Protein AF-A0AAN7Q1I7-F1 (afdb_monomer_lite)

pLDDT: mean 70.17, std 28.75, range [21.62, 98.12]

Foldseek 3Di:
DADDQFDFDDDPDADPDDDAAAADLDQDPWDKWKWKFQDDPDLPDPDTDPDIDMDIKTWDDLVLVLVLCVVVVHHSSNCPQKTWIHDLQFPDFDAPGSFLTFTWDADPVRGIYRQWGFHDKDTHRHHSITTMTGGRNVCPVVVVVVVVVVVPPPPPPPDDDDDDDDDDDDDDDDDDDDDDDDDDDDDDDDDDDDDDDDDPHHIDTGDDDDPDDDDDDDDDDDDDDD

InterPro domains:
  IPR001254 Serine proteases, trypsin domain [PF00089] (4-143)
  IPR001254 Serine proteases, trypsin domain [PS50240] (1-148)
  IPR001254 Serine proteases, trypsin domain [SM00020] (3-143)
  IPR001254 Serine proteases, trypsin domain [cd00190] (4-143)
  IPR009003 Peptidase S1, PA clan [SSF50494] (3-148)
  IPR033116 Serine proteases, trypsin family, serine active site [PS00135] (93-104)
  IPR050127 Serine Proteases (Peptidase S1 Family) [PTHR24264] (5-149)

Organism: NCBI:txid1421715

Sequence (226 aa):
MPYFDIALITLKEDAKDFMPICLPDKVIRNNEGIVQGFGKLHANNETVPCTLQEAHLLVYSESKCKNMLEYHGQNSSELQHAFCAGYLNGKVDTCMGDSGGPFVVVDKTGRYIQQGITSFGFGCAKRNALGIYTDVSHFVDWIYDKIDTEEQNIFIPSNNATLITPVNSAHQLHFESEHKISIKTNSQKFFWPFRFRRPKKKIWITFKANSESNFSKHPKTKNNIT

Secondary structure (DSSP, 8-state):
--------B--SS---S--PPBPPSS---S-EEEEEE-S-SSTT--PPPSS-EEEEEEE--HHHHHHHHHHTT--GGGGGGEEEEE-TT-S----TT-TT-EEEEE-TTS-EEEEEEEEE-SSSS-TT--EEEEEGGGTHHHHHHHHHHTTS------S-------------------------PPP---------PPPS---B----------------------

Structure (mmCIF, N/CA/C/O backbone):
data_AF-A0AAN7Q1I7-F1
#
_entry.id   AF-A0AAN7Q1I7-F1
#
loop_
_atom_site.group_PDB
_atom_site.id
_atom_site.type_symbol
_atom_site.label_atom_id
_atom_site.label_alt_id
_atom_site.label_comp_id
_atom_site.label_asym_id
_atom_site.label_entity_id
_atom_site.label_seq_id
_atom_site.pdbx_PDB_ins_code
_atom_site.Cartn_x
_atom_site.Cartn_y
_atom_site.Cartn_z
_atom_site.occupancy
_atom_site.B_iso_or_equiv
_atom_site.auth_seq_id
_atom_site.auth_comp_id
_atom_site.auth_asym_id
_atom_site.auth_atom_id
_atom_site.pdbx_PDB_model_num
ATOM 1 N N . MET A 1 1 ? 12.272 -17.283 3.374 1.00 45.91 1 MET A N 1
ATOM 2 C CA . MET A 1 1 ? 11.230 -17.190 4.420 1.00 45.91 1 MET A CA 1
ATOM 3 C C . MET A 1 1 ? 10.133 -16.291 3.876 1.00 45.91 1 MET A C 1
ATOM 5 O O . MET A 1 1 ? 10.491 -15.378 3.142 1.00 45.91 1 MET A O 1
ATOM 9 N N . PRO A 1 2 ? 8.846 -16.563 4.144 1.00 61.41 2 PRO A N 1
ATOM 10 C CA . PRO A 1 2 ? 7.766 -15.692 3.686 1.00 61.41 2 PRO A CA 1
ATOM 11 C C . PRO A 1 2 ? 7.914 -14.290 4.289 1.00 61.41 2 PRO A C 1
ATOM 13 O O . PRO A 1 2 ? 8.273 -14.145 5.457 1.00 61.41 2 PRO A O 1
ATOM 16 N N . TYR A 1 3 ? 7.679 -13.275 3.462 1.00 71.50 3 TYR A N 1
ATOM 17 C CA . TYR A 1 3 ? 7.738 -11.868 3.837 1.00 71.50 3 TYR A CA 1
ATOM 18 C C . TYR A 1 3 ? 6.405 -11.437 4.467 1.00 71.50 3 TYR A C 1
ATOM 20 O O . TYR A 1 3 ? 5.340 -11.728 3.917 1.00 71.50 3 TYR A O 1
ATOM 28 N N . PHE A 1 4 ? 6.472 -10.768 5.621 1.00 87.00 4 PHE A N 1
ATOM 29 C CA . PHE A 1 4 ? 5.314 -10.281 6.373 1.00 87.00 4 PHE A CA 1
ATOM 30 C C . PHE A 1 4 ? 5.591 -8.864 6.885 1.00 87.00 4 PHE A C 1
ATOM 32 O O . PHE A 1 4 ? 6.283 -8.696 7.889 1.00 87.00 4 PHE A O 1
ATOM 39 N N . ASP A 1 5 ? 5.053 -7.854 6.204 1.00 91.12 5 ASP A N 1
ATOM 40 C CA . ASP A 1 5 ? 5.172 -6.450 6.610 1.00 91.12 5 ASP A CA 1
ATOM 41 C C . ASP A 1 5 ? 3.805 -5.899 7.032 1.00 91.12 5 ASP A C 1
ATOM 43 O O . ASP A 1 5 ? 3.066 -5.288 6.256 1.00 91.12 5 ASP A O 1
ATOM 47 N N . ILE A 1 6 ? 3.426 -6.245 8.262 1.00 93.06 6 ILE A N 1
ATOM 48 C CA . ILE A 1 6 ? 2.172 -5.868 8.917 1.00 93.06 6 ILE A CA 1
ATOM 49 C C . ILE A 1 6 ? 2.361 -5.919 10.438 1.00 93.06 6 ILE A C 1
ATOM 51 O O . ILE A 1 6 ? 3.118 -6.740 10.955 1.00 93.06 6 ILE A O 1
ATOM 55 N N . ALA A 1 7 ? 1.653 -5.065 11.174 1.00 91.19 7 ALA A N 1
ATOM 56 C CA . ALA A 1 7 ? 1.514 -5.185 12.625 1.00 91.19 7 ALA A CA 1
ATOM 57 C C . ALA A 1 7 ? 0.133 -4.669 13.085 1.00 91.19 7 ALA A C 1
ATOM 59 O O . ALA A 1 7 ? -0.743 -4.447 12.250 1.00 91.19 7 ALA A O 1
ATOM 60 N N . LEU A 1 8 ? -0.088 -4.568 14.402 1.00 89.56 8 LEU A N 1
ATOM 61 C CA . LEU A 1 8 ? -1.259 -3.961 15.054 1.00 89.56 8 LEU A CA 1
ATOM 62 C C . LEU A 1 8 ? -0.794 -3.078 16.233 1.00 89.56 8 LEU A C 1
ATOM 64 O O . LEU A 1 8 ? 0.200 -3.388 16.886 1.00 89.56 8 LEU A O 1
ATOM 68 N N . ILE A 1 9 ? -1.454 -1.934 16.452 1.00 87.56 9 ILE A N 1
ATOM 69 C CA . ILE A 1 9 ? -1.132 -0.902 17.450 1.00 87.56 9 ILE A CA 1
ATOM 70 C C . ILE A 1 9 ? -2.435 -0.733 18.207 1.00 87.56 9 ILE A C 1
ATOM 72 O O . ILE A 1 9 ? -3.459 -0.324 17.649 1.00 87.56 9 ILE A O 1
ATOM 76 N N . THR A 1 10 ? -2.371 -1.033 19.494 1.00 85.44 10 THR A N 1
ATOM 77 C CA . THR A 1 10 ? -3.446 -0.734 20.425 1.00 85.44 10 THR A CA 1
ATOM 78 C C . THR A 1 10 ? -3.202 0.656 20.992 1.00 85.44 10 THR A C 1
ATOM 80 O O . THR A 1 10 ? -2.143 0.946 21.554 1.00 85.44 10 THR A O 1
ATOM 83 N N . LEU A 1 11 ? -4.176 1.547 20.823 1.00 84.38 11 LEU A N 1
ATOM 84 C CA . LEU A 1 11 ? -4.121 2.864 21.445 1.00 84.38 11 LEU A CA 1
ATOM 85 C C . LEU A 1 11 ? -4.374 2.736 22.948 1.00 84.38 11 LEU A C 1
ATOM 87 O O . LEU A 1 11 ? -5.227 1.966 23.381 1.00 84.38 11 LEU A O 1
ATOM 91 N N . LYS A 1 12 ? -3.672 3.548 23.743 1.00 87.31 12 LYS A N 1
ATOM 92 C CA . LYS A 1 12 ? -3.888 3.618 25.197 1.00 87.31 12 LYS A CA 1
ATOM 93 C C . LYS A 1 12 ? -5.317 4.045 25.553 1.00 87.31 12 LYS A C 1
ATOM 95 O O . LYS A 1 12 ? -5.851 3.626 26.574 1.00 87.31 12 LYS A O 1
ATOM 100 N N . GLU A 1 13 ? -5.908 4.897 24.722 1.00 87.50 13 GLU A N 1
ATOM 101 C CA . GLU A 1 13 ? -7.264 5.412 24.877 1.00 87.50 13 GLU A CA 1
ATOM 102 C C . GLU A 1 13 ? -8.000 5.343 23.540 1.00 87.50 13 GLU A C 1
ATOM 104 O O . GLU A 1 13 ? -7.385 5.414 22.473 1.00 87.50 13 GLU A O 1
ATOM 109 N N . ASP A 1 14 ? -9.327 5.246 23.601 1.00 84.62 14 ASP A N 1
ATOM 110 C CA . ASP A 1 14 ? -10.161 5.273 22.407 1.00 84.62 14 ASP A CA 1
ATOM 111 C C . ASP A 1 14 ? -9.974 6.594 21.653 1.00 84.62 14 ASP A C 1
ATOM 113 O O . ASP A 1 14 ? -10.154 7.688 22.201 1.00 84.62 14 ASP A O 1
ATOM 117 N N . ALA A 1 15 ? -9.681 6.492 20.356 1.00 84.12 15 ALA A N 1
ATOM 118 C CA . ALA A 1 15 ? -9.698 7.654 19.484 1.00 84.12 15 ALA A CA 1
ATOM 119 C C . ALA A 1 15 ? -11.110 8.276 19.441 1.00 84.12 15 ALA A C 1
ATOM 121 O O . ALA A 1 15 ? -12.134 7.607 19.613 1.00 84.12 15 ALA A O 1
ATOM 122 N N . LYS A 1 16 ? -11.179 9.584 19.202 1.00 89.62 16 LYS A N 1
ATOM 123 C CA . LYS A 1 16 ? -12.433 10.325 19.008 1.00 89.62 16 LYS A CA 1
ATOM 124 C C . LYS A 1 16 ? -12.448 10.916 17.604 1.00 89.62 16 LYS A C 1
ATOM 126 O O . LYS A 1 16 ? -11.399 11.057 16.988 1.00 89.62 16 LYS A O 1
ATOM 131 N N . ASP A 1 17 ? -13.644 11.202 17.096 1.00 89.56 17 ASP A N 1
ATOM 132 C CA . ASP A 1 17 ? -13.844 11.911 15.825 1.00 89.56 17 ASP A CA 1
ATOM 133 C C . ASP A 1 17 ? -13.163 11.264 14.602 1.00 89.56 17 ASP A C 1
ATOM 135 O O . ASP A 1 17 ? -12.559 11.935 13.772 1.00 89.56 17 ASP A O 1
ATOM 139 N N . PHE A 1 18 ? -13.299 9.942 14.467 1.00 85.44 18 PHE A N 1
ATOM 140 C CA . PHE A 1 18 ? -12.755 9.184 13.340 1.00 85.44 18 PHE A CA 1
ATOM 141 C C . PHE A 1 18 ? -13.733 8.138 12.796 1.00 85.44 18 PHE A C 1
ATOM 143 O O . PHE A 1 18 ? -14.628 7.636 13.497 1.00 85.44 18 PHE A O 1
ATOM 150 N N . MET A 1 19 ? -13.507 7.757 11.541 1.00 84.88 19 MET A N 1
ATOM 151 C CA . MET A 1 19 ? -14.213 6.674 10.870 1.00 84.88 19 MET A CA 1
ATOM 152 C C . MET A 1 19 ? -13.228 5.538 10.570 1.00 84.88 19 MET A C 1
ATOM 154 O O . MET A 1 19 ? -12.219 5.792 9.920 1.00 84.88 19 MET A O 1
ATOM 158 N N . PRO A 1 20 ? -13.477 4.310 11.061 1.00 88.38 20 PRO A N 1
ATOM 159 C CA . PRO A 1 20 ? -12.641 3.172 10.709 1.00 88.38 20 PRO A CA 1
ATOM 160 C C . PRO A 1 20 ? -12.818 2.837 9.225 1.00 88.38 20 PRO A C 1
ATOM 162 O O . PRO A 1 20 ? -13.908 3.000 8.672 1.00 88.38 20 PRO A O 1
ATOM 165 N N . ILE A 1 21 ? -11.748 2.344 8.614 1.00 91.81 21 ILE A N 1
ATOM 166 C CA . ILE A 1 21 ? -11.750 1.819 7.251 1.00 91.81 21 ILE A CA 1
ATOM 167 C C . ILE A 1 21 ? -12.303 0.386 7.233 1.00 91.81 21 ILE A C 1
ATOM 169 O O . ILE A 1 21 ? -12.228 -0.323 8.240 1.00 91.81 21 ILE A O 1
ATOM 173 N N . CYS A 1 22 ? -12.882 -0.052 6.113 1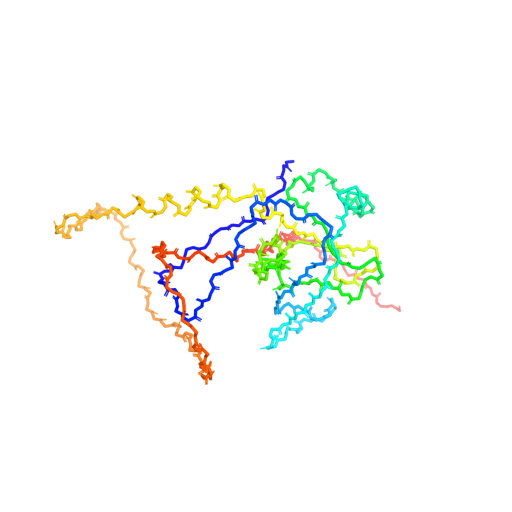.00 91.88 22 CYS A N 1
ATOM 174 C CA . CYS A 1 22 ? -13.313 -1.442 5.973 1.00 91.88 22 CYS A CA 1
ATOM 175 C C . CYS A 1 22 ? -12.118 -2.360 5.677 1.00 91.88 22 CYS A C 1
ATOM 177 O O . CYS A 1 22 ? -11.220 -1.995 4.915 1.00 91.88 22 CYS A O 1
ATOM 179 N N . LEU A 1 23 ? -12.143 -3.567 6.245 1.00 92.44 23 LEU A N 1
ATOM 180 C CA . LEU A 1 23 ? -11.243 -4.648 5.849 1.00 92.44 23 LEU A CA 1
ATOM 181 C C . LEU A 1 23 ? -11.774 -5.347 4.586 1.00 92.44 23 LEU A C 1
ATOM 183 O O . LEU A 1 23 ? -12.988 -5.347 4.357 1.00 92.44 23 LEU A O 1
ATOM 187 N N . PRO A 1 24 ? -10.889 -5.905 3.747 1.00 90.50 24 PRO A N 1
ATOM 188 C CA . PRO A 1 24 ? -11.286 -6.585 2.522 1.00 90.50 24 PRO A CA 1
ATOM 189 C C . PRO A 1 24 ? -11.852 -7.977 2.818 1.00 90.50 24 PRO A C 1
ATOM 191 O O . PRO A 1 24 ? -11.200 -8.789 3.459 1.00 90.50 24 PRO A O 1
ATOM 194 N N . ASP A 1 25 ? -13.025 -8.301 2.269 1.00 80.19 25 ASP A N 1
ATOM 195 C CA . ASP A 1 25 ? -13.587 -9.660 2.362 1.00 80.19 25 ASP A CA 1
ATOM 196 C C . ASP A 1 25 ? -12.881 -10.654 1.415 1.00 80.19 25 ASP A C 1
ATOM 198 O O . ASP A 1 25 ? -12.963 -11.871 1.587 1.00 80.19 25 ASP A O 1
ATOM 202 N N . LYS A 1 26 ? -12.255 -10.145 0.343 1.00 75.75 26 LYS A N 1
ATOM 203 C CA . LYS A 1 26 ? -11.591 -10.916 -0.722 1.00 75.75 26 LYS A CA 1
ATOM 204 C C . LYS A 1 26 ? -10.452 -10.104 -1.329 1.00 75.75 26 LYS A C 1
ATOM 206 O O . LYS A 1 26 ? -10.480 -8.878 -1.288 1.00 75.75 26 LYS A O 1
ATOM 211 N N . VAL A 1 27 ? -9.515 -10.787 -1.987 1.00 67.50 27 VAL A N 1
ATOM 212 C CA . VAL A 1 27 ? -8.502 -10.144 -2.836 1.00 67.50 27 VAL A CA 1
ATOM 213 C C . VAL A 1 27 ? -9.202 -9.394 -3.976 1.00 67.50 27 VAL A C 1
ATOM 215 O O . VAL A 1 27 ? -9.811 -10.016 -4.854 1.00 67.50 27 VAL A O 1
ATOM 218 N N . ILE A 1 28 ? -9.108 -8.065 -4.001 1.00 65.12 28 ILE A N 1
ATOM 219 C CA . ILE A 1 28 ? -9.594 -7.265 -5.129 1.00 65.12 28 ILE A CA 1
ATOM 220 C C . ILE A 1 28 ? -8.467 -7.167 -6.164 1.00 65.12 28 ILE A C 1
ATOM 222 O O . ILE A 1 28 ? -7.515 -6.407 -6.008 1.00 65.12 28 ILE A O 1
ATOM 226 N N . ARG A 1 29 ? -8.568 -7.966 -7.234 1.00 59.88 29 ARG A N 1
ATOM 227 C CA . ARG A 1 29 ? -7.635 -7.946 -8.374 1.00 59.88 29 ARG A CA 1
ATOM 228 C C . ARG A 1 29 ? -8.227 -7.124 -9.523 1.00 59.88 29 ARG A C 1
ATOM 230 O O . ARG A 1 29 ? -9.403 -7.292 -9.834 1.00 59.88 29 ARG A O 1
ATOM 237 N N . ASN A 1 30 ? -7.384 -6.322 -10.181 1.00 59.09 30 ASN A N 1
ATOM 238 C CA . ASN A 1 30 ? -7.666 -5.511 -11.385 1.00 59.09 30 ASN A CA 1
ATOM 239 C C . ASN A 1 30 ? -8.291 -4.122 -11.167 1.00 59.09 30 ASN A C 1
ATOM 241 O O . ASN A 1 30 ? -9.045 -3.665 -12.023 1.00 59.09 30 ASN A O 1
ATOM 245 N N . ASN A 1 31 ? -7.949 -3.436 -10.074 1.00 72.00 31 ASN A N 1
ATOM 246 C CA . ASN A 1 31 ? -8.436 -2.083 -9.812 1.00 72.00 31 ASN A CA 1
ATOM 247 C C . ASN A 1 31 ? -7.305 -1.055 -9.690 1.00 72.00 31 ASN A C 1
ATOM 249 O O . ASN A 1 31 ? -6.163 -1.369 -9.358 1.00 72.00 31 ASN A O 1
ATOM 253 N N . GLU A 1 32 ? -7.671 0.189 -9.963 1.00 91.31 32 GLU A N 1
ATOM 254 C CA . GLU A 1 32 ? -6.986 1.376 -9.473 1.00 91.31 32 GLU A CA 1
ATOM 255 C C . GLU A 1 32 ? -7.236 1.511 -7.964 1.00 91.31 32 GLU A C 1
ATOM 257 O O . GLU A 1 32 ? -8.305 1.142 -7.465 1.00 91.31 32 GLU A O 1
ATOM 262 N N . GLY A 1 33 ? -6.252 2.019 -7.233 1.00 94.00 33 GLY A N 1
ATOM 263 C CA . GLY A 1 33 ? -6.397 2.327 -5.818 1.00 94.00 33 GLY A CA 1
ATOM 264 C C . GLY A 1 33 ? -5.756 3.651 -5.453 1.00 94.00 33 GLY A C 1
ATOM 265 O O . GLY A 1 33 ? -4.985 4.229 -6.217 1.00 94.00 33 GLY A O 1
ATOM 266 N N . ILE A 1 34 ? -6.117 4.120 -4.271 1.00 96.38 34 ILE A N 1
ATOM 267 C CA . ILE A 1 34 ? -5.750 5.414 -3.722 1.00 96.38 34 ILE A CA 1
ATOM 268 C C . ILE A 1 34 ? -4.746 5.172 -2.600 1.00 96.38 34 ILE A C 1
ATOM 270 O O . ILE A 1 34 ? -5.020 4.414 -1.671 1.00 96.38 34 ILE A O 1
ATOM 274 N N . VAL A 1 35 ? -3.594 5.825 -2.674 1.00 97.69 35 VAL A N 1
ATOM 275 C CA . VAL A 1 35 ? -2.619 5.884 -1.581 1.00 97.69 35 VAL A CA 1
ATOM 276 C C . VAL A 1 35 ? -2.620 7.278 -0.983 1.00 97.69 35 VAL A C 1
ATOM 278 O O . VAL A 1 35 ? -2.785 8.266 -1.700 1.00 97.69 35 VAL A O 1
ATOM 281 N N . GLN A 1 36 ? -2.438 7.356 0.331 1.00 96.81 36 GLN A N 1
ATOM 282 C CA . GLN A 1 36 ? -2.405 8.616 1.064 1.00 96.81 36 GLN A CA 1
ATOM 283 C C . GLN A 1 36 ? -1.241 8.620 2.051 1.00 96.81 36 GLN A C 1
ATOM 285 O O . GLN A 1 36 ? -0.976 7.604 2.697 1.00 96.81 36 GLN A O 1
ATOM 290 N N . GLY A 1 37 ? -0.571 9.762 2.202 1.00 96.12 37 GLY A N 1
ATOM 291 C CA . GLY A 1 37 ? 0.561 9.852 3.118 1.00 96.12 37 GLY A CA 1
ATOM 292 C C . GLY A 1 37 ? 1.227 11.221 3.214 1.00 96.12 37 GLY A C 1
ATOM 293 O O . GLY A 1 37 ? 0.864 12.180 2.528 1.00 96.12 37 GLY A O 1
ATOM 294 N N . PHE A 1 38 ? 2.182 11.303 4.139 1.00 96.81 38 PHE A N 1
ATOM 295 C CA . PHE A 1 38 ? 3.018 12.478 4.410 1.00 96.81 38 PHE A CA 1
ATOM 296 C C . PHE A 1 38 ? 4.491 12.203 4.066 1.00 96.81 38 PHE A C 1
ATOM 298 O O . PHE A 1 38 ? 5.389 12.860 4.589 1.00 96.81 38 PHE A O 1
ATOM 305 N N . GLY A 1 39 ? 4.764 11.198 3.238 1.00 95.56 39 GLY A N 1
ATOM 306 C CA . GLY A 1 39 ? 6.102 10.857 2.794 1.00 95.56 39 GLY A CA 1
ATOM 307 C C . GLY A 1 39 ? 6.705 11.889 1.846 1.00 95.56 39 GLY A C 1
ATOM 308 O O . GLY A 1 39 ? 6.123 12.922 1.503 1.00 95.56 39 GLY A O 1
ATOM 309 N N . LYS A 1 40 ? 7.939 11.614 1.431 1.00 95.94 40 LYS A N 1
ATOM 310 C CA . LYS A 1 40 ? 8.704 12.491 0.540 1.00 95.94 40 LYS A CA 1
ATOM 311 C C . LYS A 1 40 ? 7.998 12.676 -0.807 1.00 95.94 40 LYS A C 1
ATOM 313 O O . LYS A 1 40 ? 7.725 11.705 -1.503 1.00 95.94 40 LYS A O 1
ATOM 318 N N . LEU A 1 41 ? 7.853 13.930 -1.243 1.00 94.19 41 LEU A N 1
ATOM 319 C CA . LEU A 1 41 ? 7.325 14.264 -2.579 1.00 94.19 41 LEU A CA 1
ATOM 320 C C . LEU A 1 41 ? 8.308 13.938 -3.717 1.00 94.19 41 LEU A C 1
ATOM 322 O O . LEU A 1 41 ? 7.914 13.755 -4.867 1.00 94.19 41 LEU A O 1
ATOM 326 N N . HIS A 1 42 ? 9.605 13.896 -3.406 1.00 92.38 42 HIS A N 1
ATOM 327 C CA . HIS A 1 42 ? 10.670 13.625 -4.367 1.00 92.38 42 HIS A CA 1
ATOM 328 C C . HIS A 1 42 ? 11.730 12.724 -3.737 1.00 92.38 42 HIS A C 1
ATOM 330 O O . HIS A 1 42 ? 12.190 12.993 -2.630 1.00 92.38 42 HIS A O 1
ATOM 336 N N . ALA A 1 43 ? 12.183 11.702 -4.471 1.00 88.88 43 ALA A N 1
ATOM 337 C CA . ALA A 1 43 ? 13.118 10.693 -3.959 1.00 88.88 43 ALA A CA 1
ATOM 338 C C . ALA A 1 43 ? 14.429 11.278 -3.392 1.00 88.88 43 ALA A C 1
ATOM 340 O O . ALA A 1 43 ? 14.964 10.760 -2.415 1.00 88.88 43 ALA A O 1
ATOM 341 N N . ASN A 1 44 ? 14.927 12.365 -3.989 1.00 89.25 44 ASN A N 1
ATOM 342 C CA . ASN A 1 44 ? 16.206 12.986 -3.627 1.00 89.25 44 ASN A CA 1
ATOM 343 C C . ASN A 1 44 ? 16.064 14.141 -2.623 1.00 89.25 44 ASN A C 1
ATOM 345 O O . ASN A 1 44 ? 17.060 14.777 -2.293 1.00 89.25 44 ASN A O 1
ATOM 349 N N . ASN A 1 45 ? 14.845 14.455 -2.184 1.00 88.31 45 ASN A N 1
ATOM 350 C CA . ASN A 1 45 ? 14.596 15.531 -1.235 1.00 88.31 45 ASN A CA 1
ATOM 351 C C . ASN A 1 45 ? 14.333 14.943 0.158 1.00 88.31 45 ASN A C 1
ATOM 353 O O . ASN A 1 45 ? 13.739 13.877 0.292 1.00 88.31 45 ASN A O 1
ATOM 357 N N . GLU A 1 46 ? 14.785 15.618 1.207 1.00 86.31 46 GLU A N 1
ATOM 358 C CA . GLU A 1 46 ? 14.527 15.213 2.591 1.00 86.31 46 GLU A CA 1
ATOM 359 C C . GLU A 1 46 ? 13.248 15.832 3.159 1.00 86.31 46 GLU A C 1
ATOM 361 O O . GLU A 1 46 ? 12.714 15.326 4.143 1.00 86.31 46 GLU A O 1
ATOM 366 N N . THR A 1 47 ? 12.719 16.887 2.534 1.00 89.69 47 THR A N 1
ATOM 367 C CA . THR A 1 47 ? 11.519 17.565 3.030 1.00 89.69 47 THR A CA 1
ATOM 368 C C . THR A 1 47 ? 10.260 16.729 2.813 1.00 89.69 47 THR A C 1
ATOM 370 O O . THR A 1 47 ? 9.989 16.273 1.697 1.00 89.69 47 THR A O 1
ATOM 373 N N . VAL A 1 48 ? 9.454 16.622 3.865 1.00 93.94 48 VAL A N 1
ATOM 374 C CA . VAL A 1 48 ? 8.112 16.032 3.850 1.00 93.94 48 VAL A CA 1
ATOM 375 C C . VAL A 1 48 ? 7.040 17.132 3.865 1.00 93.94 48 VAL A C 1
ATOM 377 O O . VAL A 1 48 ? 7.290 18.215 4.403 1.00 93.94 48 VAL A O 1
ATOM 380 N N . PRO A 1 49 ? 5.866 16.911 3.253 1.00 94.12 49 PRO A N 1
ATOM 381 C CA . PRO A 1 49 ? 4.793 17.895 3.220 1.00 94.12 49 PRO A CA 1
ATOM 382 C C . PRO A 1 49 ? 4.106 18.040 4.586 1.00 94.12 49 PRO A C 1
ATOM 384 O O . PRO A 1 49 ? 3.950 17.079 5.333 1.00 94.12 49 PRO A O 1
ATOM 387 N N . CYS A 1 50 ? 3.613 19.244 4.884 1.00 94.06 50 CYS A N 1
ATOM 388 C CA . CYS A 1 50 ? 2.762 19.493 6.058 1.00 94.06 50 CYS A CA 1
ATOM 389 C C . CYS A 1 50 ? 1.281 19.148 5.813 1.00 94.06 50 CYS A C 1
ATOM 391 O O . CYS A 1 50 ? 0.468 19.218 6.733 1.00 94.06 50 CYS A O 1
ATOM 393 N N . THR A 1 51 ? 0.911 18.832 4.571 1.00 95.50 51 THR A N 1
ATOM 394 C CA . THR A 1 51 ? -0.446 18.467 4.155 1.00 95.50 51 THR A CA 1
ATOM 395 C C . THR A 1 51 ? -0.469 17.034 3.645 1.00 95.50 51 THR A C 1
ATOM 397 O O . THR A 1 51 ? 0.494 16.579 3.026 1.00 95.50 51 THR A O 1
ATOM 400 N N . LEU A 1 52 ? -1.571 16.326 3.906 1.00 96.75 52 LEU A N 1
ATOM 401 C CA . LEU A 1 52 ? -1.751 14.955 3.438 1.00 96.75 52 LEU A CA 1
ATOM 402 C C . LEU A 1 52 ? -1.779 14.952 1.910 1.00 96.75 52 LEU A C 1
ATOM 404 O O . LEU A 1 52 ? -2.483 15.762 1.304 1.00 96.75 52 LEU A O 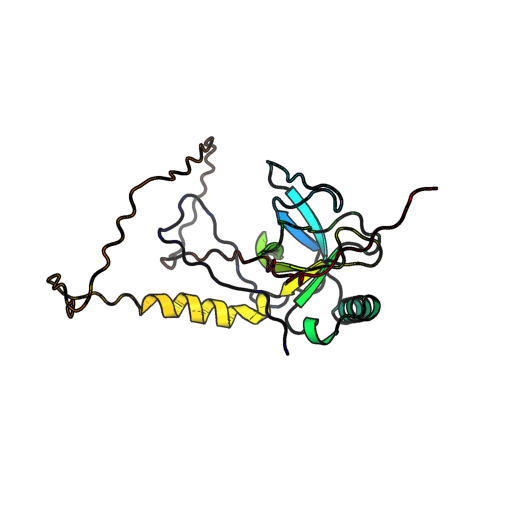1
ATOM 408 N N . GLN A 1 53 ? -1.010 14.052 1.311 1.00 98.12 53 GLN A N 1
ATOM 409 C CA . GLN A 1 53 ? -1.004 13.832 -0.128 1.00 98.12 53 GLN A CA 1
ATOM 410 C C . GLN A 1 53 ? -1.868 12.631 -0.479 1.00 98.12 53 GLN A C 1
ATOM 412 O O . GLN A 1 53 ? -2.054 11.730 0.338 1.00 98.12 53 GLN A O 1
ATOM 417 N N . GLU A 1 54 ? -2.354 12.620 -1.713 1.00 97.81 54 GLU A N 1
ATOM 418 C CA . GLU A 1 54 ? -3.127 11.529 -2.287 1.00 97.81 54 GLU A CA 1
ATOM 419 C C . GLU A 1 54 ? -2.640 11.254 -3.710 1.00 97.81 54 GLU A C 1
ATOM 421 O O . GLU A 1 54 ? -2.343 12.184 -4.465 1.00 97.81 54 GLU A O 1
ATOM 426 N N . ALA A 1 55 ? -2.559 9.978 -4.081 1.00 97.69 55 ALA A N 1
ATOM 427 C CA . ALA A 1 55 ? -2.240 9.563 -5.436 1.00 97.69 55 ALA A CA 1
ATOM 428 C C . ALA A 1 55 ? -3.016 8.308 -5.837 1.00 97.69 55 ALA A C 1
ATOM 430 O O . ALA A 1 55 ? -3.345 7.460 -5.011 1.00 97.69 55 ALA A O 1
ATOM 431 N N . HIS A 1 56 ? -3.265 8.185 -7.136 1.00 97.12 56 HIS A N 1
ATOM 432 C CA . HIS A 1 56 ? -3.972 7.064 -7.738 1.00 97.12 56 HIS A CA 1
ATOM 433 C C . HIS A 1 56 ? -2.995 6.147 -8.469 1.00 97.12 56 HIS A C 1
ATOM 435 O O . HIS A 1 56 ? -2.250 6.611 -9.338 1.00 97.12 56 HIS A O 1
ATOM 441 N N . LEU A 1 57 ? -3.007 4.853 -8.150 1.00 96.94 57 LEU A N 1
ATOM 442 C CA . LEU A 1 57 ? -2.066 3.861 -8.669 1.00 96.94 57 LEU A CA 1
ATOM 443 C C . LEU A 1 57 ? -2.791 2.665 -9.290 1.00 96.94 57 LEU A C 1
ATOM 445 O O . LEU A 1 57 ? -3.845 2.240 -8.820 1.00 96.94 57 LEU A O 1
ATOM 449 N N . LEU A 1 58 ? -2.179 2.072 -10.316 1.00 95.69 58 LEU A N 1
ATOM 450 C CA . LEU A 1 58 ? -2.695 0.876 -10.980 1.00 95.69 58 LEU A CA 1
ATOM 451 C C . LEU A 1 58 ? -2.100 -0.384 -10.354 1.00 95.69 58 LEU A C 1
ATOM 453 O O . LEU A 1 58 ? -0.877 -0.498 -10.270 1.00 95.69 58 LEU A O 1
ATOM 457 N N . VAL A 1 59 ? -2.945 -1.341 -9.967 1.00 94.81 59 VAL A N 1
ATOM 458 C CA . VAL A 1 59 ? -2.507 -2.659 -9.483 1.00 94.81 59 VAL A CA 1
ATOM 459 C C . VAL A 1 59 ? -2.130 -3.559 -10.661 1.00 94.81 59 VAL A C 1
ATOM 461 O O . VAL A 1 59 ? -2.853 -3.633 -11.657 1.00 94.81 59 VAL A O 1
ATOM 464 N N . TYR A 1 60 ? -1.017 -4.285 -10.539 1.00 93.44 60 TYR A N 1
ATOM 465 C CA . TYR A 1 60 ? -0.552 -5.226 -11.561 1.00 93.44 60 TYR A CA 1
ATOM 466 C C . TYR A 1 60 ? -0.746 -6.688 -11.151 1.00 93.44 60 TYR A C 1
ATOM 468 O O . TYR A 1 60 ? -0.811 -7.040 -9.976 1.00 93.44 60 TYR A O 1
ATOM 476 N N . SER A 1 61 ? -0.809 -7.565 -12.157 1.00 92.00 61 SER A N 1
ATOM 477 C CA . SER A 1 61 ? -0.860 -9.016 -11.963 1.00 92.00 61 SER A CA 1
ATOM 478 C C . SER A 1 61 ? 0.386 -9.536 -11.244 1.00 92.00 61 SER A C 1
ATOM 480 O O . SER A 1 61 ? 1.493 -9.076 -11.530 1.00 92.00 61 SER A O 1
ATOM 482 N N . GLU A 1 62 ? 0.223 -10.589 -10.445 1.00 90.12 62 GLU A N 1
ATOM 483 C CA . GLU A 1 62 ? 1.311 -11.254 -9.717 1.00 90.12 62 GLU A CA 1
ATOM 484 C C . GLU A 1 62 ? 2.508 -11.605 -10.616 1.00 90.12 62 GLU A C 1
ATOM 486 O O . GLU A 1 62 ? 3.643 -11.313 -10.259 1.00 90.12 62 GLU A O 1
ATOM 491 N N . SER A 1 63 ? 2.275 -12.141 -11.820 1.00 92.06 63 SER A N 1
ATOM 492 C CA . SER A 1 63 ? 3.349 -12.464 -12.775 1.00 92.06 63 SER A CA 1
ATOM 493 C C . SER A 1 63 ? 4.184 -11.240 -13.162 1.00 92.06 63 SER A C 1
ATOM 495 O O . SER A 1 63 ? 5.410 -11.297 -13.193 1.00 92.06 63 SER A O 1
ATOM 497 N N . LYS A 1 64 ? 3.533 -10.098 -13.406 1.00 92.88 64 LYS A N 1
ATOM 498 C CA . LYS A 1 64 ? 4.206 -8.831 -13.711 1.00 92.88 64 LYS A CA 1
ATOM 499 C C . LYS A 1 64 ? 5.016 -8.326 -12.518 1.00 92.88 64 LYS A C 1
ATOM 501 O O . LYS A 1 64 ? 6.138 -7.867 -12.720 1.00 92.88 64 LYS A O 1
ATOM 506 N N . CYS A 1 65 ? 4.470 -8.433 -11.307 1.00 92.44 65 CYS A N 1
ATOM 507 C CA . CYS A 1 65 ? 5.170 -8.057 -10.082 1.00 92.44 65 CYS A CA 1
ATOM 508 C C . CYS A 1 65 ? 6.398 -8.947 -9.839 1.00 92.44 65 CYS A C 1
ATOM 510 O O . CYS A 1 65 ? 7.475 -8.421 -9.573 1.00 92.44 65 CYS A O 1
ATOM 512 N N . LYS A 1 66 ? 6.271 -10.271 -10.011 1.00 92.88 66 LYS A N 1
ATOM 513 C CA . LYS A 1 66 ? 7.380 -11.231 -9.868 1.00 92.88 66 LYS A CA 1
ATOM 514 C C . LYS A 1 66 ? 8.508 -10.943 -10.850 1.00 92.88 66 LYS A C 1
ATOM 516 O O . LYS A 1 66 ? 9.647 -10.793 -10.426 1.00 92.88 66 LYS A O 1
ATOM 521 N N . ASN A 1 67 ? 8.173 -10.743 -12.125 1.00 93.44 67 ASN A N 1
ATOM 522 C CA . ASN A 1 67 ? 9.157 -10.383 -13.147 1.00 93.44 67 ASN A CA 1
ATOM 523 C C . ASN A 1 67 ? 9.876 -9.062 -12.816 1.00 93.44 67 ASN A C 1
ATOM 525 O O . ASN A 1 67 ? 11.058 -8.909 -13.107 1.00 93.44 67 ASN A O 1
ATOM 529 N N . MET A 1 68 ? 9.165 -8.093 -12.226 1.00 93.25 68 MET A N 1
ATOM 530 C CA . MET A 1 68 ? 9.752 -6.820 -11.799 1.00 93.25 68 MET A CA 1
ATOM 531 C C . MET A 1 68 ? 10.705 -7.010 -10.611 1.00 93.25 68 MET A C 1
ATOM 533 O O . MET A 1 68 ? 11.815 -6.490 -10.656 1.00 93.25 68 MET A O 1
ATOM 537 N N . LEU A 1 69 ? 10.325 -7.794 -9.596 1.00 92.06 69 LEU A N 1
ATOM 538 C CA . LEU A 1 69 ? 11.211 -8.128 -8.474 1.00 92.06 69 LEU A CA 1
ATOM 539 C C . LEU A 1 69 ? 12.488 -8.832 -8.945 1.00 92.06 69 LEU A C 1
ATOM 541 O O . LEU A 1 69 ? 13.583 -8.418 -8.572 1.00 92.06 69 LEU A O 1
ATOM 545 N N . GLU A 1 70 ? 12.353 -9.837 -9.811 1.00 93.56 70 GLU A N 1
ATOM 546 C CA . GLU A 1 70 ? 13.489 -10.583 -10.364 1.00 93.56 70 GLU A CA 1
ATOM 547 C C . GLU A 1 70 ? 14.421 -9.679 -11.180 1.00 93.56 70 GLU A C 1
ATOM 549 O O . GLU A 1 70 ? 15.641 -9.772 -11.053 1.00 93.56 70 GLU A O 1
ATOM 554 N N . TYR A 1 71 ? 13.862 -8.744 -11.957 1.00 93.25 71 TYR A N 1
ATOM 555 C CA . TYR A 1 71 ? 14.639 -7.742 -12.692 1.00 93.25 71 TYR A CA 1
ATOM 556 C C . TYR A 1 71 ? 15.497 -6.856 -11.769 1.00 93.25 71 TYR A C 1
ATOM 558 O O . TYR A 1 71 ? 16.609 -6.484 -12.143 1.00 93.25 71 TYR A O 1
ATOM 566 N N . HIS A 1 72 ? 15.020 -6.546 -10.558 1.00 92.56 72 HIS A N 1
ATOM 567 C CA . HIS A 1 72 ? 15.779 -5.802 -9.539 1.00 92.56 72 HIS A CA 1
ATOM 568 C C . HIS A 1 72 ? 16.575 -6.713 -8.584 1.00 92.56 72 HIS A C 1
ATOM 570 O O . HIS A 1 72 ? 17.071 -6.251 -7.555 1.00 92.56 72 HIS A O 1
ATOM 576 N N . GLY A 1 73 ? 16.720 -8.000 -8.917 1.00 91.69 73 GLY A N 1
ATOM 577 C CA . GLY A 1 73 ? 17.512 -8.964 -8.152 1.00 91.69 73 GLY A CA 1
ATOM 578 C C . GLY A 1 73 ? 16.885 -9.405 -6.826 1.00 91.69 73 GLY A C 1
ATOM 579 O O . GLY A 1 73 ? 17.607 -9.900 -5.963 1.00 91.69 73 GLY A O 1
ATOM 580 N N . GLN A 1 74 ? 15.574 -9.220 -6.645 1.00 88.12 74 GLN A N 1
ATOM 581 C CA . GLN A 1 74 ? 14.838 -9.698 -5.472 1.00 88.12 74 GLN A CA 1
ATOM 582 C C . GLN A 1 74 ? 14.160 -11.040 -5.723 1.00 88.12 74 GLN A C 1
ATOM 584 O O . GLN A 1 74 ? 13.871 -11.430 -6.856 1.00 88.12 74 GLN A O 1
ATOM 589 N N . ASN A 1 75 ? 13.890 -11.753 -4.633 1.00 84.94 75 ASN A N 1
ATOM 590 C CA . ASN A 1 75 ? 13.265 -13.061 -4.684 1.00 84.94 75 ASN A CA 1
ATOM 591 C C . ASN A 1 75 ? 11.745 -12.929 -4.884 1.00 84.94 75 ASN A C 1
ATOM 593 O O . ASN A 1 75 ? 11.028 -12.431 -4.021 1.00 84.94 75 ASN A O 1
ATOM 597 N N . SER A 1 76 ? 11.224 -13.454 -5.994 1.00 82.12 76 SER A N 1
ATOM 598 C CA . SER A 1 76 ? 9.794 -13.409 -6.320 1.00 82.12 76 SER A CA 1
ATOM 599 C C . SER A 1 76 ? 8.888 -14.196 -5.361 1.00 82.12 76 SER A C 1
ATOM 601 O O . SER A 1 76 ? 7.668 -14.007 -5.383 1.00 82.12 76 SER A O 1
ATOM 603 N N . SER A 1 77 ? 9.453 -15.038 -4.485 1.00 76.75 77 SER A N 1
ATOM 604 C CA . SER A 1 77 ? 8.707 -15.686 -3.393 1.00 76.75 77 SER A CA 1
ATOM 605 C C . SER A 1 77 ? 8.213 -14.709 -2.317 1.00 76.75 77 SER A C 1
ATOM 607 O O . SER A 1 77 ? 7.298 -15.050 -1.569 1.00 76.75 77 SER A O 1
ATOM 609 N N . GLU A 1 78 ? 8.738 -13.481 -2.278 1.00 68.56 78 GLU A N 1
ATOM 610 C CA . GLU A 1 78 ? 8.301 -12.423 -1.355 1.00 68.56 78 GLU A CA 1
ATOM 611 C C . GLU A 1 78 ? 6.892 -11.884 -1.671 1.00 68.56 78 GLU A C 1
ATOM 613 O O . GLU A 1 78 ? 6.263 -11.273 -0.813 1.00 68.56 78 GLU A O 1
ATOM 618 N N . LEU A 1 79 ? 6.341 -12.170 -2.859 1.00 82.31 79 LEU A N 1
ATOM 619 C CA . LEU A 1 79 ? 5.000 -11.722 -3.267 1.00 82.31 79 LEU A CA 1
ATOM 620 C C . LEU A 1 79 ? 3.835 -12.573 -2.750 1.00 82.31 79 LEU A C 1
ATOM 622 O O . LEU A 1 79 ? 2.691 -12.264 -3.062 1.00 82.31 79 LEU A O 1
ATOM 626 N N . GLN A 1 80 ? 4.073 -13.635 -1.976 1.00 84.56 80 GLN A N 1
ATOM 627 C CA . GLN A 1 80 ? 2.994 -14.545 -1.559 1.00 84.56 80 GLN A CA 1
ATOM 628 C C . GLN A 1 80 ? 1.847 -13.841 -0.805 1.00 84.56 80 GLN A C 1
ATOM 630 O O . GLN A 1 80 ? 0.700 -14.269 -0.912 1.00 84.56 80 GLN A O 1
ATOM 635 N N . HIS A 1 81 ? 2.153 -12.761 -0.080 1.00 89.69 81 HIS A N 1
ATOM 636 C CA . HIS A 1 81 ? 1.190 -11.957 0.684 1.00 89.69 81 HIS A CA 1
ATOM 637 C C . HIS A 1 81 ? 1.264 -10.471 0.315 1.00 89.69 81 HIS A C 1
ATOM 639 O O . HIS A 1 81 ? 1.025 -9.601 1.152 1.00 89.69 81 HIS A O 1
ATOM 645 N N . ALA A 1 82 ? 1.666 -10.172 -0.920 1.00 91.81 82 ALA A N 1
ATOM 646 C CA . ALA A 1 82 ? 1.876 -8.812 -1.386 1.00 91.81 82 ALA A CA 1
ATOM 647 C C . ALA A 1 82 ? 1.462 -8.652 -2.852 1.00 91.81 82 ALA A C 1
ATOM 649 O O . ALA A 1 82 ? 1.390 -9.606 -3.626 1.00 91.81 82 ALA A O 1
ATOM 650 N N . PHE A 1 83 ? 1.218 -7.411 -3.247 1.00 93.56 83 PHE A N 1
ATOM 651 C CA . PHE A 1 83 ? 0.975 -7.019 -4.628 1.00 93.56 83 PHE A CA 1
ATOM 652 C C . PHE A 1 83 ? 1.820 -5.797 -4.975 1.00 93.56 83 PHE A C 1
ATOM 654 O O . PHE A 1 83 ? 2.406 -5.158 -4.103 1.00 93.56 83 PHE A O 1
ATOM 661 N N . CYS A 1 84 ? 1.898 -5.468 -6.262 1.00 94.44 84 CYS A N 1
ATOM 662 C CA . CYS A 1 84 ? 2.574 -4.262 -6.710 1.00 94.44 84 CYS A CA 1
ATOM 663 C C . CYS A 1 84 ? 1.614 -3.309 -7.419 1.00 94.44 84 CYS A C 1
ATOM 665 O O . CYS A 1 84 ? 0.703 -3.739 -8.137 1.00 94.44 84 CYS A O 1
ATOM 667 N N . ALA A 1 85 ? 1.835 -2.011 -7.225 1.00 96.44 85 ALA A N 1
ATOM 668 C CA . ALA A 1 85 ? 1.045 -0.961 -7.845 1.00 96.44 85 ALA A CA 1
ATOM 669 C C . ALA A 1 85 ? 1.908 0.242 -8.244 1.00 96.44 85 ALA A C 1
ATOM 671 O O . ALA A 1 85 ? 2.967 0.488 -7.669 1.00 96.44 85 ALA A O 1
ATOM 672 N N . GLY A 1 86 ? 1.459 0.980 -9.257 1.00 96.81 86 GLY A N 1
ATOM 673 C CA . GLY A 1 86 ? 2.123 2.196 -9.726 1.00 96.81 86 GLY A CA 1
ATOM 674 C C . GLY A 1 86 ? 1.976 2.407 -11.226 1.00 96.81 86 GLY A C 1
ATOM 675 O O . GLY A 1 86 ? 1.025 1.934 -11.848 1.00 96.81 86 GLY A O 1
ATOM 676 N N . TYR A 1 87 ? 2.946 3.090 -11.829 1.00 96.19 87 TYR A N 1
ATOM 677 C CA . TYR A 1 87 ? 3.023 3.251 -13.278 1.00 96.19 87 TYR A CA 1
ATOM 678 C C . TYR A 1 87 ? 4.390 2.817 -13.795 1.00 96.19 87 TYR A C 1
ATOM 680 O O . TYR A 1 87 ? 5.427 3.205 -13.267 1.00 96.19 87 TYR A O 1
ATOM 688 N N . LEU A 1 88 ? 4.419 2.051 -14.891 1.00 95.00 88 LEU A N 1
ATOM 689 C CA . LEU A 1 88 ? 5.680 1.571 -15.477 1.00 95.00 88 LEU A CA 1
ATOM 690 C C . LEU A 1 88 ? 6.581 2.706 -15.991 1.00 95.00 88 LEU A C 1
ATOM 692 O O . LEU A 1 88 ? 7.797 2.541 -16.082 1.00 95.00 88 LEU A O 1
ATOM 696 N N . ASN A 1 89 ? 6.009 3.866 -16.319 1.00 96.56 89 ASN A N 1
ATOM 697 C CA . ASN A 1 89 ? 6.771 5.064 -16.673 1.00 96.56 89 ASN A CA 1
ATOM 698 C C . ASN A 1 89 ? 7.291 5.839 -15.441 1.00 96.56 89 ASN A C 1
ATOM 700 O O . ASN A 1 89 ? 7.953 6.861 -15.631 1.00 96.56 89 ASN A O 1
ATOM 704 N N . GLY A 1 90 ? 7.038 5.352 -14.221 1.00 95.44 90 GLY A N 1
ATOM 705 C CA . GLY A 1 90 ? 7.381 6.002 -12.960 1.00 95.44 90 GLY A CA 1
ATOM 706 C C . GLY A 1 90 ? 6.468 7.191 -12.656 1.00 95.44 90 GLY A C 1
ATOM 707 O O . GLY A 1 90 ? 5.262 7.137 -12.879 1.00 95.44 90 GLY A O 1
ATOM 708 N N . LYS A 1 91 ? 7.063 8.296 -12.196 1.00 95.25 91 LYS A N 1
ATOM 709 C CA . LYS A 1 91 ? 6.436 9.603 -11.894 1.00 95.25 91 LYS A CA 1
ATOM 710 C C . LYS A 1 91 ? 5.513 9.653 -10.675 1.00 95.25 91 LYS A C 1
ATOM 712 O O . LYS A 1 91 ? 5.594 10.631 -9.943 1.00 95.25 91 LYS A O 1
ATOM 717 N N . VAL A 1 92 ? 4.672 8.646 -10.461 1.00 96.81 92 VAL A N 1
ATOM 718 C CA . VAL A 1 92 ? 3.717 8.601 -9.344 1.00 96.81 92 VAL A CA 1
ATOM 719 C C . VAL A 1 92 ? 3.904 7.297 -8.581 1.00 96.81 92 VAL A C 1
ATOM 721 O O . VAL A 1 92 ? 3.864 6.223 -9.182 1.00 96.81 92 VAL A O 1
ATOM 724 N N . ASP A 1 93 ? 4.155 7.411 -7.279 1.00 97.56 93 ASP A N 1
ATOM 725 C CA . ASP A 1 93 ? 4.476 6.303 -6.380 1.00 97.56 93 ASP A CA 1
ATOM 726 C C . ASP A 1 93 ? 4.381 6.769 -4.919 1.00 97.56 93 ASP A C 1
ATOM 728 O O . ASP A 1 93 ? 4.432 7.972 -4.651 1.00 97.56 93 ASP A O 1
ATOM 732 N N . THR A 1 94 ? 4.305 5.825 -3.987 1.00 97.44 94 THR A N 1
ATOM 733 C CA . THR A 1 94 ? 4.611 6.074 -2.569 1.00 97.44 94 THR A CA 1
ATOM 734 C C . THR A 1 94 ? 6.117 6.224 -2.358 1.00 97.44 94 THR A C 1
ATOM 736 O O . THR A 1 94 ? 6.916 5.746 -3.168 1.00 97.44 94 THR A O 1
ATOM 739 N N . CYS A 1 95 ? 6.533 6.861 -1.265 1.00 96.44 95 CYS A N 1
ATOM 740 C CA . CYS A 1 95 ? 7.948 7.031 -0.955 1.00 96.44 95 CYS A CA 1
ATOM 741 C C . CYS A 1 95 ? 8.260 6.874 0.540 1.00 96.44 95 CYS A C 1
ATOM 743 O O . CYS A 1 95 ? 7.430 6.461 1.350 1.00 96.44 95 CYS A O 1
ATOM 745 N N . MET A 1 96 ? 9.506 7.168 0.926 1.00 94.50 96 MET A N 1
ATOM 746 C CA . MET A 1 96 ? 9.920 7.125 2.328 1.00 94.50 96 MET A CA 1
ATOM 747 C C . MET A 1 96 ? 9.021 8.034 3.171 1.00 94.50 96 MET A C 1
ATOM 749 O O . MET A 1 96 ? 8.840 9.207 2.840 1.00 94.50 96 MET A O 1
ATOM 753 N N . GLY A 1 97 ? 8.510 7.491 4.274 1.00 94.69 97 GLY A N 1
ATOM 754 C CA . GLY A 1 97 ? 7.539 8.154 5.146 1.00 94.69 97 GLY A CA 1
ATOM 755 C C . GLY A 1 97 ? 6.082 7.771 4.871 1.00 94.69 97 GLY A C 1
ATOM 756 O O . GLY A 1 97 ? 5.246 8.020 5.732 1.00 94.69 97 GLY A O 1
ATOM 757 N N . ASP A 1 98 ? 5.785 7.111 3.745 1.00 96.81 98 ASP A N 1
ATOM 758 C CA . ASP A 1 98 ? 4.447 6.567 3.457 1.00 96.81 98 ASP A CA 1
ATOM 759 C C . ASP A 1 98 ? 4.275 5.110 3.919 1.00 96.81 98 ASP A C 1
ATOM 761 O O . ASP A 1 98 ? 3.157 4.596 3.909 1.00 96.81 98 ASP A O 1
ATOM 765 N N . SER A 1 99 ? 5.360 4.428 4.313 1.00 95.94 99 SER A N 1
ATOM 766 C CA . SER A 1 99 ? 5.323 3.044 4.809 1.00 95.94 99 SER A CA 1
ATOM 767 C C . SER A 1 99 ? 4.347 2.889 5.978 1.00 95.94 99 SER A C 1
ATOM 769 O O . SER A 1 99 ? 4.298 3.727 6.880 1.00 95.94 99 SER A O 1
ATOM 771 N N . GLY A 1 100 ? 3.557 1.816 5.951 1.00 95.06 100 GLY A N 1
ATOM 772 C CA . GLY A 1 100 ? 2.462 1.591 6.894 1.00 95.06 100 GLY A CA 1
ATOM 773 C C . GLY A 1 100 ? 1.163 2.323 6.542 1.00 95.06 100 GLY A C 1
ATOM 774 O O . GLY A 1 100 ? 0.133 2.038 7.155 1.00 95.06 100 GLY A O 1
ATOM 775 N N . GLY A 1 101 ? 1.199 3.245 5.575 1.00 95.69 101 GLY A N 1
ATOM 776 C CA . GLY A 1 101 ? 0.034 3.956 5.057 1.00 95.69 101 GLY A CA 1
ATOM 777 C C . GLY A 1 101 ? -0.898 3.056 4.234 1.00 95.69 101 GLY A C 1
ATOM 778 O O . GLY A 1 101 ? -0.500 1.971 3.794 1.00 95.69 101 GLY A O 1
ATOM 779 N N . PRO A 1 102 ? -2.158 3.475 4.033 1.00 96.62 102 PRO A N 1
ATOM 780 C CA . PRO A 1 102 ? -3.163 2.637 3.401 1.00 96.62 102 PRO A CA 1
ATOM 781 C C . PRO A 1 102 ? -3.080 2.690 1.869 1.00 96.62 102 PRO A C 1
ATOM 783 O O . PRO A 1 102 ? -2.950 3.757 1.271 1.00 96.62 102 PRO A O 1
ATOM 786 N N . PHE A 1 103 ? -3.265 1.532 1.238 1.00 96.62 103 PHE A N 1
ATOM 787 C CA . PHE A 1 103 ? -3.709 1.424 -0.149 1.00 96.62 103 PHE A CA 1
ATOM 788 C C . PHE A 1 103 ? -5.205 1.105 -0.142 1.00 96.62 103 PHE A C 1
ATOM 790 O O . PHE A 1 103 ? -5.625 0.026 0.290 1.00 96.62 103 PHE A O 1
ATOM 797 N N . VAL A 1 104 ? -6.013 2.057 -0.594 1.00 94.94 104 VAL A N 1
ATOM 798 C CA . VAL A 1 104 ? -7.470 2.034 -0.477 1.00 94.94 104 VAL A CA 1
ATOM 799 C C . VAL A 1 104 ? -8.113 1.778 -1.832 1.00 94.94 104 VAL A C 1
ATOM 801 O O . VAL A 1 104 ? -7.744 2.375 -2.838 1.00 94.94 104 VAL A O 1
ATOM 804 N N . VAL A 1 105 ? -9.121 0.918 -1.857 1.00 92.94 105 VAL A N 1
ATOM 805 C CA . VAL A 1 105 ? -9.989 0.706 -3.019 1.00 92.94 105 VAL A CA 1
ATOM 806 C C . VAL A 1 105 ? -11.427 1.036 -2.647 1.00 92.94 105 VAL A C 1
ATOM 808 O O . VAL A 1 105 ? -11.820 0.926 -1.485 1.00 92.94 105 VAL A O 1
ATOM 811 N N . VAL A 1 106 ? -12.221 1.437 -3.635 1.00 89.75 106 VAL A N 1
ATOM 812 C CA . VAL A 1 106 ? -13.648 1.712 -3.453 1.00 89.75 106 VAL A CA 1
ATOM 813 C C . VAL A 1 106 ? -14.444 0.570 -4.073 1.00 89.75 106 VAL A C 1
ATOM 815 O O . VAL A 1 106 ? -14.272 0.252 -5.251 1.00 89.75 106 VAL A O 1
ATOM 818 N N . ASP A 1 107 ? -15.290 -0.088 -3.279 1.00 86.00 107 ASP A N 1
ATOM 819 C CA . ASP A 1 107 ? -16.143 -1.162 -3.786 1.00 86.00 107 ASP A CA 1
ATOM 820 C C . ASP A 1 107 ? -17.351 -0.629 -4.576 1.00 86.00 107 ASP A C 1
ATOM 822 O O . ASP A 1 107 ? -17.643 0.566 -4.614 1.00 86.00 107 ASP A O 1
ATOM 826 N N . LYS A 1 108 ? -18.107 -1.539 -5.200 1.00 85.44 108 LYS A N 1
ATOM 827 C CA . LYS A 1 108 ? -19.300 -1.190 -5.994 1.00 85.44 108 LYS A CA 1
ATOM 828 C C . LYS A 1 108 ? -20.409 -0.511 -5.178 1.00 85.44 108 LYS A C 1
ATOM 830 O O . LYS A 1 108 ? -21.324 0.053 -5.768 1.00 85.44 108 LYS A O 1
ATOM 835 N N . THR A 1 109 ? -20.357 -0.604 -3.850 1.00 87.31 109 THR A N 1
ATOM 836 C CA . THR A 1 109 ? -21.311 0.033 -2.931 1.00 87.31 109 THR A CA 1
ATOM 837 C C . THR A 1 109 ? -20.821 1.390 -2.422 1.00 87.31 109 THR A C 1
ATOM 839 O O . THR A 1 109 ? -21.532 2.045 -1.663 1.00 87.31 109 THR A O 1
ATOM 842 N N . GLY A 1 110 ? -19.629 1.829 -2.844 1.00 87.56 110 GLY A N 1
ATOM 843 C CA . GLY A 1 110 ? -19.016 3.085 -2.420 1.00 87.56 110 GLY A CA 1
ATOM 844 C C . GLY A 1 110 ? -18.274 3.002 -1.084 1.00 87.56 110 GLY A C 1
ATOM 845 O O . GLY A 1 110 ? -17.939 4.040 -0.515 1.00 87.56 110 GLY A O 1
ATOM 846 N N . ARG A 1 111 ? -18.021 1.799 -0.547 1.00 88.31 111 ARG A N 1
ATOM 847 C CA . ARG A 1 111 ? -17.245 1.636 0.692 1.00 88.31 111 ARG A CA 1
ATOM 848 C C . ARG A 1 111 ? -15.755 1.695 0.389 1.00 88.31 111 ARG A C 1
ATOM 850 O O . ARG A 1 111 ? -15.283 1.059 -0.551 1.00 88.31 111 ARG A O 1
ATOM 857 N N . TYR A 1 112 ? -15.028 2.413 1.236 1.00 90.50 112 TYR A N 1
ATOM 858 C CA . TYR A 1 112 ? -13.574 2.473 1.210 1.00 90.50 112 TYR A CA 1
ATOM 859 C C . TYR A 1 112 ? -13.003 1.273 1.970 1.00 90.50 112 TYR A C 1
ATOM 861 O O . TYR A 1 112 ? -13.324 1.056 3.141 1.00 90.50 112 TYR A O 1
ATOM 869 N N . ILE A 1 113 ? -12.165 0.497 1.293 1.00 92.88 113 ILE A N 1
ATOM 870 C CA . ILE A 1 113 ? -11.581 -0.750 1.785 1.00 92.88 113 ILE A CA 1
ATOM 871 C C . ILE A 1 113 ? -10.062 -0.617 1.758 1.00 92.88 113 ILE A C 1
ATOM 873 O O . ILE A 1 113 ? -9.495 -0.294 0.714 1.00 92.88 113 ILE A O 1
ATOM 877 N N . GLN A 1 114 ? -9.392 -0.899 2.874 1.00 94.69 114 GLN A N 1
ATOM 878 C CA . GLN A 1 114 ? -7.932 -0.960 2.906 1.00 94.69 114 GLN A CA 1
ATOM 879 C C . GLN A 1 114 ? -7.468 -2.296 2.320 1.00 94.69 114 GLN A C 1
ATOM 881 O O . GLN A 1 114 ? -7.398 -3.303 3.018 1.00 94.69 114 GLN A O 1
ATOM 886 N N . GLN A 1 115 ? -7.179 -2.311 1.020 1.00 94.19 115 GLN A N 1
ATOM 887 C CA . GLN A 1 115 ? -6.714 -3.511 0.325 1.00 94.19 115 GLN A CA 1
ATOM 888 C C . GLN A 1 115 ? -5.235 -3.792 0.598 1.00 94.19 115 GLN A C 1
ATOM 890 O O . GLN A 1 115 ? -4.823 -4.951 0.597 1.00 94.19 115 GLN A O 1
ATOM 895 N N . GLY A 1 116 ? -4.439 -2.747 0.824 1.00 94.69 116 GLY A N 1
ATOM 896 C CA . GLY A 1 116 ? -3.012 -2.910 1.048 1.00 94.69 116 GLY A CA 1
ATOM 897 C C . GLY A 1 116 ? -2.407 -1.965 2.069 1.00 94.69 116 GLY A C 1
ATOM 898 O O . GLY A 1 116 ? -3.041 -1.015 2.536 1.00 94.69 116 GLY A O 1
ATOM 899 N N . ILE A 1 117 ? -1.154 -2.255 2.398 1.00 96.62 117 ILE A N 1
ATOM 900 C CA . ILE A 1 117 ? -0.295 -1.441 3.259 1.00 96.62 117 ILE A CA 1
ATOM 901 C C . ILE A 1 117 ? 0.976 -1.130 2.477 1.00 96.62 117 ILE A C 1
ATOM 903 O O . ILE A 1 117 ? 1.611 -2.048 1.959 1.00 96.62 117 ILE A O 1
ATOM 907 N N . THR A 1 118 ? 1.344 0.147 2.385 1.00 97.19 118 THR A N 1
ATOM 908 C CA . THR A 1 118 ? 2.601 0.576 1.756 1.00 97.19 118 THR A CA 1
ATOM 909 C C . THR A 1 118 ? 3.785 -0.066 2.468 1.00 97.19 118 THR A C 1
ATOM 911 O O . THR A 1 118 ? 3.943 0.123 3.675 1.00 97.19 118 THR A O 1
ATOM 914 N N . SER A 1 119 ? 4.623 -0.789 1.727 1.00 94.75 119 SER A N 1
ATOM 915 C CA . SER A 1 119 ? 5.728 -1.563 2.291 1.00 94.75 119 SER A CA 1
ATOM 916 C C . SER A 1 119 ? 7.078 -1.050 1.778 1.00 94.75 119 SER A C 1
ATOM 918 O O . SER A 1 119 ? 7.695 -0.192 2.421 1.00 94.75 119 SER A O 1
ATOM 920 N N . PHE A 1 120 ? 7.515 -1.488 0.591 1.00 93.38 120 PHE A N 1
ATOM 921 C CA . PHE A 1 120 ? 8.824 -1.136 0.028 1.00 93.38 120 PHE A CA 1
ATOM 922 C C . PHE A 1 120 ? 8.793 -0.894 -1.489 1.00 93.38 120 PHE A C 1
ATOM 924 O O . PHE A 1 120 ? 7.779 -1.071 -2.157 1.00 93.38 120 PHE A O 1
ATOM 931 N N . GLY A 1 121 ? 9.934 -0.489 -2.050 1.00 93.12 121 GLY A N 1
ATOM 932 C CA . GLY A 1 121 ? 10.125 -0.309 -3.490 1.00 93.12 121 GLY A CA 1
ATOM 933 C C . GLY A 1 121 ? 11.589 -0.043 -3.854 1.00 93.12 121 GLY A C 1
ATOM 934 O O . GLY A 1 121 ? 12.441 0.149 -2.983 1.00 93.12 121 GLY A O 1
ATOM 935 N N . PHE A 1 122 ? 11.900 -0.012 -5.152 1.00 93.44 122 PHE A N 1
ATOM 936 C CA . PHE A 1 122 ? 13.260 0.230 -5.662 1.00 93.44 122 PHE A CA 1
ATOM 937 C C . PHE A 1 122 ? 13.489 1.712 -5.963 1.00 93.44 122 PHE A C 1
ATOM 939 O O . PHE A 1 122 ? 13.557 2.149 -7.115 1.00 93.44 122 PHE A O 1
ATOM 946 N N . GLY A 1 123 ? 13.619 2.504 -4.898 1.00 92.94 123 GLY A N 1
ATOM 947 C CA . GLY A 1 123 ? 13.449 3.956 -4.978 1.00 92.94 123 GLY A CA 1
ATOM 948 C C . GLY A 1 123 ? 11.978 4.328 -5.183 1.00 92.94 123 GLY A C 1
ATOM 949 O O . GLY A 1 123 ? 11.115 3.463 -5.122 1.00 92.94 123 GLY A O 1
ATOM 950 N N . CYS A 1 124 ? 11.705 5.610 -5.428 1.00 94.69 124 CYS A N 1
ATOM 951 C CA . CYS A 1 124 ? 10.341 6.119 -5.585 1.00 94.69 124 CYS A CA 1
ATOM 952 C C . CYS A 1 124 ? 10.132 6.647 -7.004 1.00 94.69 124 CYS A C 1
ATOM 954 O O . CYS A 1 124 ? 10.997 7.363 -7.526 1.00 94.69 124 CYS A O 1
ATOM 956 N N . ALA A 1 125 ? 8.989 6.323 -7.614 1.00 95.81 125 ALA A N 1
ATOM 957 C CA . ALA A 1 125 ? 8.543 6.878 -8.895 1.00 95.81 125 ALA A CA 1
ATOM 958 C C . ALA A 1 125 ? 9.538 6.674 -10.058 1.00 95.81 125 ALA A C 1
ATOM 960 O O . ALA A 1 125 ? 9.566 7.448 -11.024 1.00 95.81 125 ALA A O 1
ATOM 961 N N . LYS A 1 126 ? 10.363 5.622 -9.987 1.00 96.44 126 LYS A N 1
ATOM 962 C CA . LYS A 1 126 ? 11.324 5.273 -11.038 1.00 96.44 126 LYS A CA 1
ATOM 963 C C . LYS A 1 126 ? 10.650 4.503 -12.169 1.00 96.44 126 LYS A C 1
ATOM 965 O O . LYS A 1 126 ? 9.729 3.720 -11.968 1.00 96.44 126 LYS A O 1
ATOM 970 N N . ARG A 1 127 ? 11.160 4.690 -13.386 1.00 96.00 127 ARG A N 1
ATOM 971 C CA . ARG A 1 127 ? 10.740 3.895 -14.545 1.00 96.00 127 ARG A CA 1
ATOM 972 C C . ARG A 1 127 ? 11.045 2.415 -14.300 1.00 96.00 127 ARG A C 1
ATOM 974 O O . ARG A 1 127 ? 12.133 2.087 -13.833 1.00 96.00 127 ARG A O 1
ATOM 981 N N . ASN A 1 128 ? 10.114 1.540 -14.677 1.00 93.94 128 ASN A N 1
ATOM 982 C CA . ASN A 1 128 ? 10.195 0.086 -14.487 1.00 93.94 128 ASN A CA 1
ATOM 983 C C . ASN A 1 128 ? 10.394 -0.351 -13.018 1.00 93.94 128 ASN A C 1
ATOM 985 O O . ASN A 1 128 ? 10.946 -1.420 -12.761 1.00 93.94 128 ASN A O 1
ATOM 989 N N . ALA A 1 129 ? 9.945 0.460 -12.061 1.00 95.25 129 ALA A N 1
ATOM 990 C CA . ALA A 1 129 ? 9.839 0.093 -10.655 1.00 95.25 129 ALA A CA 1
ATOM 991 C C . ALA A 1 129 ? 8.400 0.355 -10.200 1.00 95.25 129 ALA A C 1
ATOM 993 O O . ALA A 1 129 ? 7.827 1.391 -10.530 1.00 95.25 129 ALA A O 1
ATOM 994 N N . LEU A 1 130 ? 7.810 -0.609 -9.497 1.00 96.00 130 LEU A N 1
ATOM 995 C CA . LEU A 1 130 ? 6.479 -0.490 -8.905 1.00 96.00 130 LEU A CA 1
ATOM 996 C C . LEU A 1 130 ? 6.630 -0.577 -7.386 1.00 96.00 130 LEU A C 1
ATOM 998 O O . LEU A 1 130 ? 7.483 -1.331 -6.909 1.00 96.00 130 LEU A O 1
ATOM 1002 N N . GLY A 1 131 ? 5.801 0.160 -6.651 1.00 96.12 131 GLY A N 1
ATOM 1003 C CA . GLY A 1 131 ? 5.712 0.021 -5.202 1.00 96.12 131 GLY A CA 1
ATOM 1004 C C . GLY A 1 131 ? 5.141 -1.347 -4.836 1.00 96.12 131 GLY A C 1
ATOM 1005 O O . GLY A 1 131 ? 4.271 -1.868 -5.543 1.00 96.12 131 GLY A O 1
ATOM 1006 N N . ILE A 1 132 ? 5.645 -1.932 -3.754 1.00 95.31 132 ILE A N 1
ATOM 1007 C CA . ILE A 1 132 ? 5.176 -3.192 -3.181 1.00 95.31 132 ILE A CA 1
ATOM 1008 C C . ILE A 1 132 ? 4.326 -2.889 -1.951 1.00 95.31 132 ILE A C 1
ATOM 1010 O O . ILE A 1 132 ? 4.699 -2.087 -1.091 1.00 95.31 132 ILE A O 1
ATOM 1014 N N . TYR A 1 133 ? 3.182 -3.556 -1.880 1.00 95.25 133 TYR A N 1
ATOM 1015 C CA . TYR A 1 133 ? 2.178 -3.377 -0.848 1.00 95.25 133 TYR A CA 1
ATOM 1016 C C . TYR A 1 133 ? 1.826 -4.733 -0.248 1.00 95.25 133 TYR A C 1
ATOM 1018 O O . TYR A 1 133 ? 1.576 -5.688 -0.986 1.00 95.25 133 TYR A O 1
ATOM 1026 N N . THR A 1 134 ? 1.765 -4.820 1.078 1.00 94.44 134 THR A N 1
ATOM 1027 C CA . THR A 1 134 ? 1.241 -6.006 1.767 1.00 94.44 134 THR A CA 1
ATOM 1028 C C . THR A 1 134 ? -0.241 -6.152 1.441 1.00 94.44 134 THR A C 1
ATOM 1030 O O . THR A 1 134 ? -0.984 -5.180 1.561 1.00 94.44 134 THR A O 1
ATOM 1033 N N . ASP A 1 135 ? -0.689 -7.343 1.044 1.00 93.44 135 ASP A N 1
ATOM 1034 C CA . ASP A 1 135 ? -2.095 -7.625 0.745 1.00 93.44 135 ASP A CA 1
ATOM 1035 C C . ASP A 1 135 ? -2.859 -7.941 2.035 1.00 93.44 135 ASP A C 1
ATOM 1037 O O . ASP A 1 135 ? -2.747 -9.036 2.590 1.00 93.44 135 ASP A O 1
ATOM 1041 N N . VAL A 1 136 ? -3.668 -6.988 2.505 1.00 94.00 136 VAL A N 1
ATOM 1042 C CA . VAL A 1 136 ? -4.393 -7.094 3.783 1.00 94.00 136 VAL A CA 1
ATOM 1043 C C . VAL A 1 136 ? -5.358 -8.277 3.792 1.00 94.00 136 VAL A C 1
ATOM 1045 O O . VAL A 1 136 ? -5.588 -8.857 4.852 1.00 94.00 136 VAL A O 1
ATOM 1048 N N . SER A 1 137 ? -5.878 -8.693 2.634 1.00 91.94 137 SER A N 1
ATOM 1049 C CA . SER A 1 137 ? -6.834 -9.805 2.560 1.00 91.94 137 SER A CA 1
ATOM 1050 C C . SER A 1 137 ? -6.255 -11.146 3.024 1.00 91.94 137 SER A C 1
ATOM 1052 O O . SER A 1 137 ? -7.007 -12.007 3.473 1.00 91.94 137 SER A O 1
ATOM 1054 N N . HIS A 1 138 ? -4.928 -11.299 3.009 1.00 91.81 138 HIS A N 1
ATOM 1055 C CA . HIS A 1 138 ? -4.244 -12.475 3.549 1.0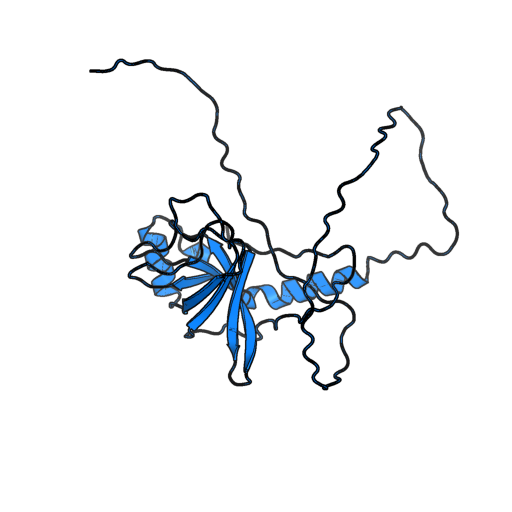0 91.81 138 HIS A CA 1
ATOM 1056 C C . HIS A 1 138 ? -4.120 -12.475 5.080 1.00 91.81 138 HIS A C 1
ATOM 1058 O O . HIS A 1 138 ? -3.781 -13.504 5.662 1.00 91.81 138 HIS A O 1
ATOM 1064 N N . PHE A 1 139 ? -4.389 -11.345 5.737 1.00 92.19 139 PHE A N 1
ATOM 1065 C CA . PHE A 1 139 ? -4.180 -11.166 7.175 1.00 92.19 139 PHE A CA 1
ATOM 1066 C C . PHE A 1 139 ? -5.466 -10.877 7.942 1.00 92.19 139 PHE A C 1
ATOM 1068 O O . PHE A 1 139 ? -5.396 -10.660 9.144 1.00 92.19 139 PHE A O 1
ATOM 1075 N N . VAL A 1 140 ? -6.633 -10.883 7.295 1.00 92.31 140 VAL A N 1
ATOM 1076 C CA . VAL A 1 140 ? -7.913 -10.550 7.944 1.00 92.31 140 VAL A CA 1
ATOM 1077 C C . VAL A 1 140 ? -8.202 -11.462 9.136 1.00 92.31 140 VAL A C 1
ATOM 1079 O O . VAL A 1 140 ? -8.516 -10.958 10.211 1.00 92.31 140 VAL A O 1
ATOM 1082 N N . ASP A 1 141 ? -8.001 -12.773 8.994 1.00 91.25 141 ASP A N 1
ATOM 1083 C CA . ASP A 1 141 ? -8.189 -13.724 10.097 1.00 91.25 141 ASP A CA 1
ATOM 1084 C C . ASP A 1 141 ? -7.200 -13.474 11.242 1.00 91.25 141 ASP A C 1
ATOM 1086 O O . ASP A 1 141 ? -7.576 -13.509 12.410 1.00 91.25 141 ASP A O 1
ATOM 1090 N N . TRP A 1 142 ? -5.939 -13.163 10.919 1.00 92.00 142 TRP A N 1
ATOM 1091 C CA . TRP A 1 142 ? -4.930 -12.803 11.918 1.00 92.00 142 TRP A CA 1
ATOM 1092 C C . TRP A 1 142 ? -5.271 -11.483 12.619 1.00 92.00 142 TRP A C 1
ATOM 1094 O O . TRP A 1 142 ? -5.079 -11.366 13.827 1.00 92.00 142 TRP A O 1
ATOM 1104 N N . ILE A 1 143 ? -5.809 -10.504 11.884 1.00 90.75 143 ILE A N 1
ATOM 1105 C CA . ILE A 1 143 ? -6.292 -9.250 12.459 1.00 90.75 143 ILE A CA 1
ATOM 1106 C C . ILE A 1 143 ? -7.416 -9.566 13.445 1.00 90.75 143 ILE A C 1
ATOM 1108 O O . ILE A 1 143 ? -7.299 -9.174 14.599 1.00 90.75 143 ILE A O 1
ATOM 1112 N N . TYR A 1 144 ? -8.451 -10.309 13.034 1.00 88.62 144 TYR A N 1
ATOM 1113 C CA . TYR A 1 144 ? -9.567 -10.685 13.910 1.00 88.62 144 TYR A CA 1
ATOM 1114 C C . TYR A 1 144 ? -9.107 -11.454 15.157 1.00 88.62 144 TYR A C 1
ATOM 1116 O O . TYR A 1 144 ? -9.460 -11.074 16.270 1.00 88.62 144 TYR A O 1
ATOM 1124 N N . ASP A 1 145 ? -8.232 -12.448 14.995 1.00 89.94 145 ASP A N 1
ATOM 1125 C CA . ASP A 1 145 ? -7.658 -13.205 16.113 1.00 89.94 145 ASP A CA 1
ATOM 1126 C C . ASP A 1 145 ? -6.986 -12.291 17.148 1.00 89.94 145 ASP A C 1
ATOM 1128 O O . ASP A 1 145 ? -7.226 -12.416 18.351 1.00 89.94 145 ASP A O 1
ATOM 1132 N N . LYS A 1 146 ? -6.164 -11.336 16.694 1.00 86.62 146 LYS A N 1
ATOM 1133 C CA . LYS A 1 146 ? -5.405 -10.448 17.586 1.00 86.62 146 LYS A CA 1
ATOM 1134 C C . LYS A 1 146 ? -6.264 -9.391 18.260 1.00 86.62 146 LYS A C 1
ATOM 1136 O O . LYS A 1 146 ? -5.969 -9.012 19.389 1.00 86.62 146 LYS A O 1
ATOM 1141 N N . ILE A 1 147 ? -7.312 -8.920 17.595 1.00 83.50 147 ILE A N 1
ATOM 1142 C CA . ILE A 1 147 ? -8.194 -7.905 18.175 1.00 83.50 147 ILE A CA 1
ATOM 1143 C C . ILE A 1 147 ? -9.209 -8.515 19.146 1.00 83.50 147 ILE A C 1
ATOM 1145 O O . ILE A 1 147 ? -9.572 -7.856 20.120 1.00 83.50 147 ILE A O 1
ATOM 1149 N N . ASP A 1 148 ? -9.601 -9.774 18.931 1.00 71.38 148 ASP A N 1
ATOM 1150 C CA . ASP A 1 148 ? -10.507 -10.508 19.817 1.00 71.38 148 ASP A CA 1
ATOM 1151 C C . ASP A 1 148 ? -9.774 -11.029 21.069 1.00 71.38 148 ASP A C 1
ATOM 1153 O O . ASP A 1 148 ? -10.330 -11.032 22.170 1.00 71.38 148 ASP A O 1
ATOM 1157 N N . THR A 1 149 ? -8.495 -11.411 20.954 1.00 56.53 149 THR A N 1
ATOM 1158 C CA . THR A 1 149 ? -7.704 -11.884 22.110 1.00 56.53 149 THR A CA 1
ATOM 1159 C C . THR A 1 149 ? -7.381 -10.792 23.137 1.00 56.53 149 THR A C 1
ATOM 1161 O O . THR A 1 149 ? -7.194 -11.106 24.316 1.00 56.53 149 THR A O 1
ATOM 1164 N N . GLU A 1 150 ? -7.395 -9.507 22.766 1.00 54.25 150 GLU A N 1
ATOM 1165 C CA . GLU A 1 150 ? -7.234 -8.410 23.736 1.00 54.25 150 GLU A CA 1
ATOM 1166 C C . GLU A 1 150 ? -8.486 -8.145 24.595 1.00 54.25 150 GLU A C 1
ATOM 1168 O O . GLU A 1 150 ? -8.405 -7.413 25.587 1.00 54.25 150 GLU A O 1
ATOM 1173 N N . GLU A 1 151 ? -9.634 -8.772 24.306 1.00 48.25 151 GLU A N 1
ATOM 1174 C CA . GLU A 1 151 ? -10.786 -8.727 25.219 1.00 48.25 151 GLU A CA 1
ATOM 1175 C C . GLU A 1 151 ? -10.579 -9.584 26.482 1.00 48.25 151 GLU A C 1
ATOM 1177 O O . GLU A 1 151 ? -11.194 -9.301 27.512 1.00 48.25 151 GLU A O 1
ATOM 1182 N N . GLN A 1 152 ? -9.677 -10.576 26.459 1.00 41.25 152 GLN A N 1
ATOM 1183 C CA . GLN A 1 152 ? -9.483 -11.519 27.574 1.00 41.25 152 GLN A CA 1
ATOM 1184 C C . GLN A 1 152 ? -8.290 -11.214 28.493 1.00 41.25 152 GLN A C 1
ATOM 1186 O O . GLN A 1 152 ? -8.171 -11.827 29.551 1.00 41.25 152 GLN A O 1
ATOM 1191 N N . ASN A 1 153 ? -7.456 -10.222 28.165 1.00 36.06 153 ASN A N 1
ATOM 1192 C CA . ASN A 1 153 ? -6.360 -9.772 29.038 1.00 36.06 153 ASN A CA 1
ATOM 1193 C C . ASN A 1 153 ? -6.740 -8.605 29.968 1.00 36.06 153 ASN A C 1
ATOM 1195 O O . ASN A 1 153 ? -5.874 -8.014 30.615 1.00 36.06 153 ASN A O 1
ATOM 1199 N N . ILE A 1 154 ? -8.036 -8.310 30.122 1.00 34.66 154 ILE A N 1
ATOM 1200 C CA . ILE A 1 154 ? -8.521 -7.546 31.276 1.00 34.66 154 ILE A CA 1
ATOM 1201 C C . ILE A 1 154 ? -8.583 -8.510 32.467 1.00 34.66 154 ILE A C 1
ATOM 1203 O O . ILE A 1 154 ? -9.644 -8.995 32.857 1.00 34.66 154 ILE A O 1
ATOM 1207 N N . PHE A 1 155 ? -7.425 -8.788 33.067 1.00 30.89 155 PHE A N 1
ATOM 1208 C CA . PHE A 1 155 ? -7.387 -9.264 34.443 1.00 30.89 155 PHE A CA 1
ATOM 1209 C C . PHE A 1 155 ? -7.953 -8.125 35.295 1.00 30.89 155 PHE A C 1
ATOM 1211 O O . PHE A 1 155 ? -7.263 -7.142 35.549 1.00 30.89 155 PHE A O 1
ATOM 1218 N N . ILE A 1 156 ? -9.232 -8.199 35.669 1.00 33.75 156 ILE A N 1
ATOM 1219 C CA . ILE A 1 156 ? -9.774 -7.376 36.749 1.00 33.75 156 ILE A CA 1
ATOM 1220 C C . ILE A 1 156 ? -9.204 -7.990 38.031 1.00 33.75 156 ILE A C 1
ATOM 1222 O O . ILE A 1 156 ? -9.650 -9.080 38.398 1.00 33.75 156 ILE A O 1
ATOM 1226 N N . PRO A 1 157 ? -8.253 -7.359 38.750 1.00 32.78 157 PRO A N 1
ATOM 1227 C CA . PRO A 1 157 ? -8.029 -7.755 40.123 1.00 32.78 157 PRO A CA 1
ATOM 1228 C C . PRO A 1 157 ? -9.271 -7.280 40.869 1.00 32.78 157 PRO A C 1
ATOM 1230 O O . PRO A 1 157 ? -9.505 -6.080 41.037 1.00 32.78 157 PRO A O 1
ATOM 1233 N N . SER A 1 158 ? -10.109 -8.231 41.263 1.00 38.06 158 SER A N 1
ATOM 1234 C CA . SER A 1 158 ? -11.134 -7.994 42.261 1.00 38.06 158 SER A CA 1
ATOM 1235 C C . SER A 1 158 ? -10.461 -7.3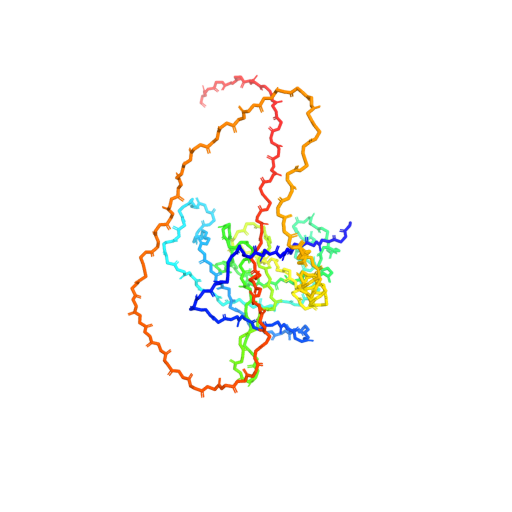90 43.492 1.00 38.06 158 SER A C 1
ATOM 1237 O O . SER A 1 158 ? -9.660 -8.057 44.136 1.00 38.06 158 SER A O 1
ATOM 1239 N N . ASN A 1 159 ? -10.805 -6.137 43.771 1.00 45.91 159 ASN A N 1
ATOM 1240 C CA . ASN A 1 159 ? -10.885 -5.511 45.085 1.00 45.91 159 ASN A CA 1
ATOM 1241 C C . ASN A 1 159 ? -9.659 -5.696 46.003 1.00 45.91 159 ASN A C 1
ATOM 1243 O O . ASN A 1 159 ? -9.457 -6.748 46.601 1.00 45.91 159 ASN A O 1
ATOM 1247 N N . ASN A 1 160 ? -8.963 -4.574 46.207 1.00 37.72 160 ASN A N 1
ATOM 1248 C CA . ASN A 1 160 ? -7.852 -4.309 47.129 1.00 37.72 160 ASN A CA 1
ATOM 1249 C C . ASN A 1 160 ? -6.467 -4.428 46.488 1.00 37.72 160 ASN A C 1
ATOM 1251 O O . ASN A 1 160 ? -5.882 -5.501 46.349 1.00 37.72 160 ASN A O 1
ATOM 1255 N N . ALA A 1 161 ? -5.922 -3.258 46.149 1.00 36.88 161 ALA A N 1
ATOM 1256 C CA . ALA A 1 161 ? -4.517 -3.081 45.838 1.00 36.88 161 ALA A CA 1
ATOM 1257 C C . ALA A 1 161 ? -3.662 -3.676 46.965 1.00 36.88 161 ALA A C 1
ATOM 1259 O O . ALA A 1 161 ? -3.669 -3.178 48.089 1.00 36.88 161 ALA A O 1
ATOM 1260 N N . THR A 1 162 ? -2.918 -4.732 46.647 1.00 32.75 162 THR A N 1
ATOM 1261 C CA . THR A 1 162 ? -1.823 -5.225 47.479 1.00 32.75 162 THR A CA 1
ATOM 1262 C C . THR A 1 162 ? -0.556 -5.125 46.646 1.00 32.75 162 THR A C 1
ATOM 1264 O O . THR A 1 162 ? -0.415 -5.798 45.626 1.00 32.75 162 THR A O 1
ATOM 1267 N N . LEU A 1 163 ? 0.347 -4.238 47.059 1.00 29.66 163 LEU A N 1
ATOM 1268 C CA . LEU A 1 163 ? 1.712 -4.181 46.551 1.00 29.66 163 LEU A CA 1
ATOM 1269 C C . LEU A 1 163 ? 2.426 -5.467 46.973 1.00 29.66 163 LEU A C 1
ATOM 1271 O O . LEU A 1 163 ? 2.609 -5.700 48.166 1.00 29.66 163 LEU A O 1
ATOM 1275 N N . ILE A 1 164 ? 2.842 -6.284 46.006 1.00 32.34 164 ILE A N 1
ATOM 1276 C CA . ILE A 1 164 ? 3.795 -7.368 46.248 1.00 32.34 164 ILE A CA 1
ATOM 1277 C C . ILE A 1 164 ? 5.111 -6.958 45.595 1.00 32.34 164 ILE A C 1
ATOM 1279 O O . ILE A 1 164 ? 5.287 -7.079 44.386 1.00 32.34 164 ILE A O 1
ATOM 1283 N N . THR A 1 165 ? 6.037 -6.461 46.410 1.00 28.91 165 THR A N 1
ATOM 1284 C CA . THR A 1 165 ? 7.465 -6.475 46.092 1.00 28.91 165 THR A CA 1
ATOM 1285 C C . THR A 1 165 ? 8.129 -7.550 46.954 1.00 28.91 165 THR A C 1
ATOM 1287 O O . THR A 1 165 ? 7.918 -7.577 48.167 1.00 28.91 165 THR A O 1
ATOM 1290 N N . PRO A 1 166 ? 8.973 -8.427 46.392 1.00 28.64 166 PRO A N 1
ATOM 1291 C CA . PRO A 1 166 ? 10.059 -9.020 47.147 1.00 28.64 166 PRO A CA 1
ATOM 1292 C C . PRO A 1 166 ? 11.224 -8.028 47.104 1.00 28.64 166 PRO A C 1
ATOM 1294 O O . PRO A 1 166 ? 11.805 -7.766 46.051 1.00 28.64 166 PRO A O 1
ATOM 1297 N N . VAL A 1 167 ? 11.535 -7.435 48.254 1.00 34.62 167 VAL A N 1
ATOM 1298 C CA . VAL A 1 167 ? 12.758 -6.652 48.452 1.00 34.62 167 VAL A CA 1
ATOM 1299 C C . VAL A 1 167 ? 13.961 -7.571 48.234 1.00 34.62 167 VAL A C 1
ATOM 1301 O O . VAL A 1 167 ? 14.053 -8.604 48.889 1.00 34.62 167 VAL A O 1
ATOM 1304 N N . ASN A 1 168 ? 14.870 -7.191 47.329 1.00 30.09 168 ASN A N 1
ATOM 1305 C CA . ASN A 1 168 ? 16.299 -7.045 47.626 1.00 30.09 168 ASN A CA 1
ATOM 1306 C C . ASN A 1 168 ? 17.034 -6.292 46.496 1.00 30.09 168 ASN A C 1
ATOM 1308 O O . ASN A 1 168 ? 17.012 -6.695 45.339 1.00 30.09 168 ASN A O 1
ATOM 1312 N N . SER A 1 169 ? 17.724 -5.224 46.911 1.00 32.16 169 SER A N 1
ATOM 1313 C CA . SER A 1 169 ? 18.723 -4.411 46.196 1.00 32.16 169 SER A CA 1
ATOM 1314 C C . SER A 1 169 ? 18.250 -3.343 45.196 1.00 32.16 169 SER A C 1
ATOM 1316 O O . SER A 1 169 ? 18.203 -3.531 43.988 1.00 32.16 169 SER A O 1
ATOM 1318 N N . ALA A 1 170 ? 17.976 -2.170 45.777 1.00 36.72 170 ALA A N 1
ATOM 1319 C CA . ALA A 1 170 ? 18.448 -0.837 45.387 1.00 36.72 170 ALA A CA 1
ATOM 1320 C C . ALA A 1 170 ? 18.737 -0.552 43.897 1.00 36.72 170 ALA A C 1
ATOM 1322 O O . ALA A 1 170 ? 19.838 -0.784 43.416 1.00 36.72 170 ALA A O 1
ATOM 1323 N N . HIS A 1 171 ? 17.793 0.121 43.234 1.00 27.55 171 HIS A N 1
ATOM 1324 C CA . HIS A 1 171 ? 18.032 1.413 42.576 1.00 27.55 171 HIS A CA 1
ATOM 1325 C C . HIS A 1 171 ? 16.680 2.033 42.197 1.00 27.55 171 HIS A C 1
ATOM 1327 O O . HIS A 1 171 ? 15.964 1.540 41.331 1.00 27.55 171 HIS A O 1
ATOM 1333 N N . GLN A 1 172 ? 16.312 3.114 42.882 1.00 31.11 172 GLN A N 1
ATOM 1334 C CA . GLN A 1 172 ? 15.143 3.921 42.555 1.00 31.11 172 GLN A CA 1
ATOM 1335 C C . GLN A 1 172 ? 15.534 4.874 41.422 1.00 31.11 172 GLN A C 1
ATOM 1337 O O . GLN A 1 172 ? 16.381 5.743 41.616 1.00 31.11 172 GLN A O 1
ATOM 1342 N N . LEU A 1 173 ? 14.949 4.703 40.237 1.00 26.97 173 LEU A N 1
ATOM 1343 C CA . LEU A 1 173 ? 15.038 5.700 39.173 1.00 26.97 173 LEU A CA 1
ATOM 1344 C C . LEU A 1 173 ? 13.744 6.512 39.164 1.00 26.97 173 LEU A C 1
ATOM 1346 O O . LEU A 1 173 ? 12.687 6.041 38.749 1.00 26.97 173 LEU A O 1
ATOM 1350 N N . HIS A 1 174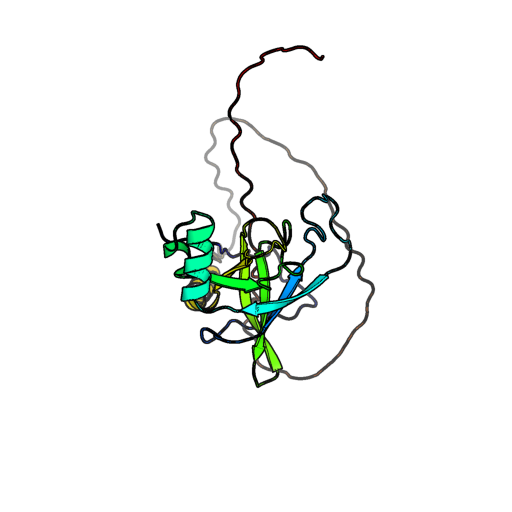 ? 13.852 7.737 39.673 1.00 24.52 174 HIS A N 1
ATOM 1351 C CA . HIS A 1 174 ? 12.910 8.812 39.400 1.00 24.52 174 HIS A CA 1
ATOM 1352 C C . HIS A 1 174 ? 12.934 9.134 37.903 1.00 24.52 174 HIS A C 1
ATOM 1354 O O . HIS A 1 174 ? 14.007 9.311 37.329 1.00 24.52 174 HIS A O 1
ATOM 1360 N N . PHE A 1 175 ? 11.760 9.281 37.293 1.00 25.53 175 PHE A N 1
ATOM 1361 C CA . PHE A 1 175 ? 11.623 10.016 36.041 1.00 25.53 175 PHE A CA 1
ATOM 1362 C C . PHE A 1 175 ? 10.423 10.953 36.159 1.00 25.53 175 PHE A C 1
ATOM 1364 O O . PHE A 1 175 ? 9.273 10.517 36.206 1.00 25.53 175 PHE A O 1
ATOM 1371 N N . GLU A 1 176 ? 10.719 12.247 36.261 1.00 25.97 176 GLU A N 1
ATOM 1372 C CA . GLU A 1 176 ? 9.749 13.329 36.164 1.00 25.97 176 GLU A CA 1
ATOM 1373 C C . GLU A 1 176 ? 9.687 13.857 34.725 1.00 25.97 176 GLU A C 1
ATOM 1375 O O . GLU A 1 176 ? 10.676 14.312 34.159 1.00 25.97 176 GLU A O 1
ATOM 1380 N N . SER A 1 177 ? 8.451 13.888 34.231 1.00 32.12 177 SER A N 1
ATOM 1381 C CA . SER A 1 177 ? 7.823 15.014 33.536 1.00 32.12 177 SER A CA 1
ATOM 1382 C C . SER A 1 177 ? 7.975 15.213 32.012 1.00 32.12 177 SER A C 1
ATOM 1384 O O . SER A 1 177 ? 9.048 15.233 31.424 1.00 32.12 177 SER A O 1
ATOM 1386 N N . GLU A 1 178 ? 6.782 15.424 31.443 1.00 34.88 178 GLU A N 1
ATOM 1387 C CA . GLU A 1 178 ? 6.405 16.317 30.343 1.00 34.88 178 GLU A CA 1
ATOM 1388 C C . GLU A 1 178 ? 6.976 16.069 28.950 1.00 34.88 178 GLU A C 1
ATOM 1390 O O . GLU A 1 178 ? 8.047 16.555 28.647 1.00 34.88 178 GLU A O 1
ATOM 1395 N N . HIS A 1 179 ? 6.141 15.547 28.041 1.00 26.42 179 HIS A N 1
ATOM 1396 C CA . HIS A 1 179 ? 5.942 16.136 26.707 1.00 26.42 179 HIS A CA 1
ATOM 1397 C C . HIS A 1 179 ? 4.448 16.041 26.339 1.00 26.42 179 HIS A C 1
ATOM 1399 O O . HIS A 1 179 ? 3.946 15.001 25.916 1.00 26.42 179 HIS A O 1
ATOM 1405 N N . LYS A 1 180 ? 3.709 17.141 26.540 1.00 25.59 180 LYS A N 1
ATOM 1406 C CA . LYS A 1 180 ? 2.347 17.325 26.013 1.00 25.59 180 LYS A CA 1
ATOM 1407 C C . LYS A 1 180 ? 2.441 17.697 24.535 1.00 25.59 180 LYS A C 1
ATOM 1409 O O . LYS A 1 180 ? 2.881 18.795 24.209 1.00 25.59 180 LYS A O 1
ATOM 1414 N N . ILE A 1 181 ? 1.971 16.828 23.645 1.00 25.45 181 ILE A N 1
ATOM 1415 C CA . ILE A 1 181 ? 1.730 17.199 22.247 1.00 25.45 181 ILE A CA 1
ATOM 1416 C C . ILE A 1 181 ? 0.335 17.832 22.173 1.00 25.45 181 ILE A C 1
ATOM 1418 O O . ILE A 1 181 ? -0.671 17.176 22.432 1.00 25.45 181 ILE A O 1
ATOM 1422 N N . SER A 1 182 ? 0.277 19.128 21.861 1.00 21.62 182 SER A N 1
ATOM 1423 C CA . SER A 1 182 ? -0.969 19.855 21.601 1.00 21.62 182 SER A CA 1
ATOM 1424 C C . SER A 1 182 ? -1.236 19.871 20.098 1.00 21.62 182 SER A C 1
ATOM 1426 O O . SER A 1 182 ? -0.473 20.469 19.343 1.00 21.62 182 SER A O 1
ATOM 1428 N N . ILE A 1 183 ? -2.324 19.233 19.661 1.00 28.25 183 ILE A N 1
ATOM 1429 C CA . ILE A 1 183 ? -2.840 19.366 18.295 1.00 28.25 183 ILE A CA 1
ATOM 1430 C C . ILE A 1 183 ? -4.025 20.333 18.351 1.00 28.25 183 ILE A C 1
ATOM 1432 O O . ILE A 1 183 ? -5.052 20.034 18.960 1.00 28.25 183 ILE A O 1
ATOM 1436 N N . LYS A 1 184 ? -3.885 21.508 17.728 1.00 22.19 184 LYS A N 1
ATOM 1437 C CA . LYS A 1 184 ? -5.006 22.426 17.483 1.00 22.19 184 LYS A CA 1
ATOM 1438 C C . LYS A 1 184 ? -5.774 21.934 16.259 1.00 22.19 184 LYS A C 1
ATOM 1440 O O . LYS A 1 184 ? -5.246 21.987 15.153 1.00 22.19 184 LYS A O 1
ATOM 1445 N N . THR A 1 185 ? -7.013 21.491 16.439 1.00 28.52 185 THR A N 1
ATOM 1446 C CA . THR A 1 185 ? -7.912 21.177 15.323 1.00 28.52 185 THR A CA 1
ATOM 1447 C C . THR A 1 185 ? -8.823 22.367 15.038 1.00 28.52 185 THR A C 1
ATOM 1449 O O . THR A 1 185 ? -9.461 22.920 15.933 1.00 28.52 185 THR A O 1
ATOM 1452 N N . ASN A 1 186 ? -8.861 22.789 13.773 1.00 24.06 186 ASN A N 1
ATOM 1453 C CA . ASN A 1 186 ? -9.852 23.736 13.281 1.00 24.06 186 ASN A CA 1
ATOM 1454 C C . ASN A 1 186 ? -11.102 22.935 12.896 1.00 24.06 186 ASN A C 1
ATOM 1456 O O . ASN A 1 186 ? -11.041 22.015 12.082 1.00 24.06 186 ASN A O 1
ATOM 1460 N N . SER A 1 187 ? -12.216 23.220 13.557 1.00 28.09 187 SER A N 1
ATOM 1461 C CA . SER A 1 187 ? -13.439 22.430 13.488 1.00 28.09 187 SER A CA 1
ATOM 1462 C C . SER A 1 187 ? -14.244 22.721 12.222 1.00 28.09 187 SER A C 1
ATOM 1464 O O . SER A 1 187 ? -14.737 23.836 12.061 1.00 28.09 187 SER A O 1
ATOM 1466 N N . GLN A 1 188 ? -14.507 21.704 11.400 1.00 25.16 188 GLN A N 1
ATOM 1467 C CA . GLN A 1 188 ? -15.692 21.681 10.540 1.00 25.16 188 GLN A CA 1
ATOM 1468 C C . GLN A 1 188 ? -16.415 20.343 10.713 1.00 25.16 188 GLN A C 1
ATOM 1470 O O . GLN A 1 188 ? -15.864 19.273 10.475 1.00 25.16 188 GLN A O 1
ATOM 1475 N N . LYS A 1 189 ? -17.646 20.421 11.229 1.00 25.69 189 LYS A N 1
ATOM 1476 C CA . LYS A 1 189 ? -18.526 19.287 11.531 1.00 25.69 189 LYS A CA 1
ATOM 1477 C C . LYS A 1 189 ? -19.328 18.921 10.283 1.00 25.69 189 LYS A C 1
ATOM 1479 O O . LYS A 1 189 ? -19.996 19.790 9.733 1.00 25.69 189 LYS A O 1
ATOM 1484 N N . PHE A 1 190 ? -19.370 17.639 9.929 1.00 24.81 190 PHE A N 1
ATOM 1485 C CA . PHE A 1 190 ? -20.400 17.087 9.046 1.00 24.81 190 PHE A CA 1
ATOM 1486 C C . PHE A 1 190 ? -21.184 16.003 9.792 1.00 24.81 190 PHE A C 1
ATOM 1488 O O . PHE A 1 190 ? -20.610 15.136 10.447 1.00 24.81 190 PHE A O 1
ATOM 1495 N N . PHE A 1 191 ? -22.511 16.110 9.742 1.00 23.31 191 PHE A N 1
ATOM 1496 C CA . PHE A 1 191 ? -23.469 15.326 10.520 1.00 23.31 191 PHE A CA 1
ATOM 1497 C C . PHE A 1 191 ? -24.294 14.464 9.563 1.00 23.31 191 PHE A C 1
ATOM 1499 O O . PHE A 1 191 ? -24.932 15.033 8.685 1.00 23.31 191 PHE A O 1
ATOM 1506 N N . TRP A 1 192 ? -24.329 13.135 9.735 1.00 23.38 192 TRP A N 1
ATOM 1507 C CA . TRP A 1 192 ? -25.283 12.268 9.024 1.00 23.38 192 TRP A CA 1
ATOM 1508 C C . TRP A 1 192 ? -25.739 11.062 9.869 1.00 23.38 192 TRP A C 1
ATOM 1510 O O . TRP A 1 192 ? -24.951 10.548 10.669 1.00 23.38 192 TRP A O 1
ATOM 1520 N N . PRO A 1 193 ? -27.000 10.595 9.723 1.00 28.23 193 PRO A N 1
ATOM 1521 C CA . PRO A 1 193 ? -27.653 9.729 10.695 1.00 28.23 193 PRO A CA 1
ATOM 1522 C C . PRO A 1 193 ? -27.872 8.312 10.145 1.00 28.23 193 PRO A C 1
ATOM 1524 O O . PRO A 1 193 ? -28.849 8.076 9.454 1.00 28.23 193 PRO A O 1
ATOM 1527 N N . PHE A 1 194 ? -27.038 7.336 10.509 1.00 26.41 194 PHE A N 1
ATOM 1528 C CA . PHE A 1 194 ? -27.444 5.922 10.472 1.00 26.41 194 PHE A CA 1
ATOM 1529 C C . PHE A 1 194 ? -26.833 5.159 11.650 1.00 26.41 194 PHE A C 1
ATOM 1531 O O . PHE A 1 194 ? -25.620 5.141 11.870 1.00 26.41 194 PHE A O 1
ATOM 1538 N N . ARG A 1 195 ? -27.712 4.559 12.460 1.00 31.20 195 ARG A N 1
ATOM 1539 C CA . ARG A 1 195 ? -27.394 3.869 13.713 1.00 31.20 195 ARG A CA 1
ATOM 1540 C C . ARG A 1 195 ? -27.436 2.361 13.478 1.00 31.20 195 ARG A C 1
ATOM 1542 O O . ARG A 1 195 ? -28.498 1.760 13.566 1.00 31.20 195 ARG A O 1
ATOM 1549 N N . PHE A 1 196 ? -26.277 1.751 13.245 1.00 32.19 196 PHE A N 1
ATOM 1550 C CA . PHE A 1 196 ? -26.087 0.305 13.393 1.00 32.19 196 PHE A CA 1
ATOM 1551 C C . PHE A 1 196 ? -25.279 0.008 14.663 1.00 32.19 196 PHE A C 1
ATOM 1553 O O . PHE A 1 196 ? -24.374 0.765 15.025 1.00 32.19 196 PHE A O 1
ATOM 1560 N N . ARG A 1 197 ? -25.663 -1.062 15.378 1.00 34.59 197 ARG A N 1
ATOM 1561 C CA . ARG A 1 197 ? -25.008 -1.565 16.601 1.00 34.59 197 ARG A CA 1
ATOM 1562 C C . ARG A 1 197 ? -23.522 -1.828 16.311 1.00 34.59 197 ARG A C 1
ATOM 1564 O O . ARG A 1 197 ? -23.206 -2.627 15.441 1.00 34.59 197 ARG A O 1
ATOM 1571 N N . ARG A 1 198 ? -22.633 -1.128 17.025 1.00 38.41 198 ARG A N 1
ATOM 1572 C CA . ARG A 1 198 ? -21.171 -1.174 16.851 1.00 38.41 198 ARG A CA 1
ATOM 1573 C C . ARG A 1 198 ? -20.535 -2.122 17.881 1.00 38.41 198 ARG A C 1
ATOM 1575 O O . ARG A 1 198 ? -20.899 -2.002 19.054 1.00 38.41 198 ARG A O 1
ATOM 1582 N N . PRO A 1 199 ? -19.562 -2.968 17.502 1.00 32.25 199 PRO A N 1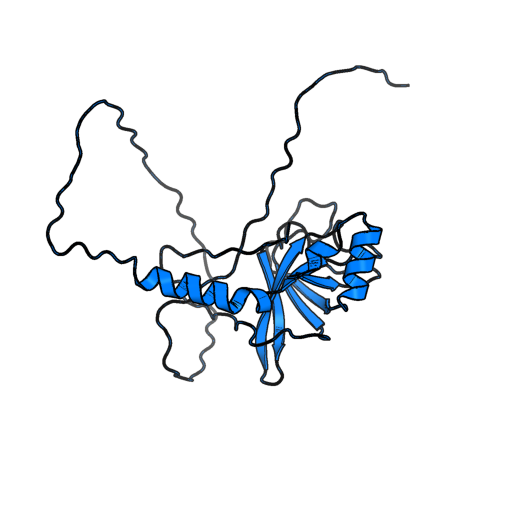
ATOM 1583 C CA . PRO A 1 199 ? -18.597 -3.514 18.453 1.00 32.25 199 PRO A CA 1
ATOM 1584 C C . PRO A 1 199 ? -17.818 -2.359 19.101 1.00 32.25 199 PRO A C 1
ATOM 1586 O O . PRO A 1 199 ? -17.508 -1.353 18.451 1.00 32.25 199 PRO A O 1
ATOM 1589 N N . LYS A 1 200 ? -17.566 -2.464 20.406 1.00 34.50 200 LYS A N 1
ATOM 1590 C CA . LYS A 1 200 ? -16.892 -1.441 21.213 1.00 34.50 200 LYS A CA 1
ATOM 1591 C C . LYS A 1 200 ? -15.391 -1.722 21.248 1.00 34.50 200 LYS A C 1
ATOM 1593 O O . LYS A 1 200 ? -14.927 -2.292 22.221 1.00 34.50 200 LYS A O 1
ATOM 1598 N N . LYS A 1 201 ? -14.682 -1.344 20.186 1.00 34.19 201 LYS A N 1
ATOM 1599 C CA . LYS A 1 201 ? -13.246 -0.999 20.102 1.00 34.19 201 LYS A CA 1
ATOM 1600 C C . LYS A 1 201 ? -12.885 -1.001 18.620 1.00 34.19 201 LYS A C 1
ATOM 1602 O O . LYS A 1 201 ? -13.382 -1.817 17.850 1.00 34.19 201 LYS A O 1
ATOM 1607 N N . LYS A 1 202 ? -12.126 -0.003 18.190 1.00 39.56 202 LYS A N 1
ATOM 1608 C CA . LYS A 1 202 ? -11.823 0.244 16.779 1.00 39.56 202 LYS A CA 1
ATOM 1609 C C . LYS A 1 202 ? -10.312 0.283 16.634 1.00 39.56 202 LYS A C 1
ATOM 1611 O O . LYS A 1 202 ? -9.654 1.082 17.293 1.00 39.56 202 LYS A O 1
ATOM 1616 N N . ILE A 1 203 ? -9.806 -0.598 15.788 1.00 34.91 203 ILE A N 1
ATOM 1617 C CA . ILE A 1 203 ? -8.384 -0.831 15.580 1.00 34.91 203 ILE A CA 1
ATOM 1618 C C . ILE A 1 203 ? -7.887 0.074 14.467 1.00 34.91 203 ILE A C 1
ATOM 1620 O O . ILE A 1 203 ? -8.548 0.237 13.441 1.00 34.91 203 ILE A O 1
ATOM 1624 N N . TRP A 1 204 ? -6.728 0.675 14.701 1.00 37.44 204 TRP A N 1
ATOM 1625 C CA . TRP A 1 204 ? -5.987 1.412 13.693 1.00 37.44 204 TRP A CA 1
ATOM 1626 C C . TRP A 1 204 ? -4.932 0.484 13.113 1.00 37.44 204 TRP A C 1
ATOM 1628 O O . TRP A 1 204 ? -4.156 -0.116 13.857 1.00 37.44 204 TRP A O 1
ATOM 1638 N N . ILE A 1 205 ? -4.907 0.368 11.788 1.00 40.81 205 ILE A N 1
ATOM 1639 C CA . ILE A 1 205 ? -3.832 -0.329 11.095 1.00 40.81 205 ILE A CA 1
ATOM 1640 C C . ILE A 1 205 ? -2.814 0.725 10.641 1.00 40.81 205 ILE A C 1
ATOM 1642 O O . ILE A 1 205 ? -3.074 1.434 9.676 1.00 40.81 205 ILE A O 1
ATOM 1646 N N . THR A 1 206 ? -1.683 0.870 11.337 1.00 35.94 206 THR A N 1
ATOM 1647 C CA . THR A 1 206 ? -0.551 1.740 10.943 1.00 35.94 206 THR A CA 1
ATOM 1648 C C . THR A 1 206 ? 0.773 1.104 11.370 1.00 35.94 206 THR A C 1
ATOM 1650 O O . THR A 1 206 ? 0.949 1.003 12.578 1.00 35.94 206 THR A O 1
ATOM 1653 N N . PHE A 1 207 ? 1.726 0.698 10.505 1.00 41.34 207 PHE A N 1
ATOM 1654 C CA . PHE A 1 207 ? 2.959 0.049 11.027 1.00 41.34 207 PHE A CA 1
ATOM 1655 C C . PHE A 1 207 ? 4.305 0.308 10.357 1.00 41.34 207 PHE A C 1
ATOM 1657 O O . PHE A 1 207 ? 4.428 0.601 9.179 1.00 41.34 207 PHE A O 1
ATOM 1664 N N . LYS A 1 208 ? 5.281 0.158 11.262 1.00 27.14 208 LYS A N 1
ATOM 1665 C CA . LYS A 1 208 ? 6.726 0.385 11.316 1.00 27.14 208 LYS A CA 1
ATOM 1666 C C . LYS A 1 208 ? 7.505 0.309 9.997 1.00 27.14 208 LYS A C 1
ATOM 1668 O O . LYS A 1 208 ? 7.719 -0.761 9.449 1.00 27.14 208 LYS A O 1
ATOM 1673 N N . ALA A 1 209 ? 8.128 1.431 9.633 1.00 27.02 209 ALA A N 1
ATOM 1674 C CA . ALA A 1 209 ? 9.324 1.418 8.799 1.00 27.02 209 ALA A CA 1
ATOM 1675 C C . ALA A 1 209 ? 10.481 0.753 9.569 1.00 27.02 209 ALA A C 1
ATOM 1677 O O . ALA A 1 209 ? 10.906 1.243 10.619 1.00 27.02 209 ALA A O 1
ATOM 1678 N N . ASN A 1 210 ? 11.010 -0.359 9.058 1.00 26.30 210 ASN A N 1
ATOM 1679 C CA . ASN A 1 210 ? 12.298 -0.879 9.510 1.00 26.30 210 ASN A CA 1
ATOM 1680 C C . ASN A 1 210 ? 13.415 0.001 8.934 1.00 26.30 210 ASN A C 1
ATOM 1682 O O . ASN A 1 210 ? 13.779 -0.131 7.769 1.00 26.30 210 ASN A O 1
ATOM 1686 N N . SER A 1 211 ? 13.991 0.882 9.751 1.00 33.19 211 SER A N 1
ATOM 1687 C CA . SER A 1 211 ? 15.310 1.453 9.478 1.00 33.19 211 SER A CA 1
ATOM 1688 C C . SER A 1 211 ? 16.349 0.782 10.375 1.00 33.19 211 SER A C 1
ATOM 1690 O O . SER A 1 211 ? 16.718 1.311 11.419 1.00 33.19 211 SER A O 1
ATOM 1692 N N . GLU A 1 212 ? 16.834 -0.384 9.960 1.00 27.28 212 GLU A N 1
ATOM 1693 C CA . GLU A 1 212 ? 18.100 -0.924 10.455 1.00 27.28 212 GLU A CA 1
ATOM 1694 C C . GLU A 1 212 ? 18.959 -1.332 9.259 1.00 27.28 212 GLU A C 1
ATOM 1696 O O . GLU A 1 212 ? 18.886 -2.447 8.754 1.00 27.28 212 GLU A O 1
ATOM 1701 N N . SER A 1 213 ? 19.806 -0.411 8.801 1.00 30.47 213 SER A N 1
ATOM 1702 C CA . SER A 1 213 ? 21.026 -0.780 8.089 1.00 30.47 213 SER A CA 1
ATOM 1703 C C . SER A 1 213 ? 22.208 -0.463 8.998 1.00 30.47 213 SER A C 1
ATOM 1705 O O . SER A 1 213 ? 22.633 0.687 9.117 1.00 30.47 213 SER A O 1
ATOM 1707 N N . ASN A 1 214 ? 22.712 -1.504 9.659 1.00 25.67 214 ASN A N 1
ATOM 1708 C CA . ASN A 1 214 ? 23.989 -1.508 10.360 1.00 25.67 214 ASN A CA 1
ATOM 1709 C C . ASN A 1 214 ? 25.114 -1.126 9.387 1.00 25.67 214 ASN A C 1
ATOM 1711 O O . ASN A 1 214 ? 25.527 -1.948 8.571 1.00 25.67 214 ASN A O 1
ATOM 1715 N N . PHE A 1 215 ? 25.651 0.092 9.491 1.00 28.30 215 PHE A N 1
ATOM 1716 C CA . PHE A 1 215 ? 26.949 0.404 8.896 1.00 28.30 215 PHE A CA 1
ATOM 1717 C C . PHE A 1 215 ? 28.050 0.120 9.919 1.00 28.30 215 PHE A C 1
ATOM 1719 O O . PHE A 1 215 ? 28.260 0.854 10.886 1.00 28.30 215 PHE A O 1
ATOM 1726 N N . SER A 1 216 ? 28.726 -1.006 9.696 1.00 28.48 216 SER A N 1
ATOM 1727 C CA . SER A 1 216 ? 29.933 -1.420 10.403 1.00 28.48 216 SER A CA 1
ATOM 1728 C C . SER A 1 216 ? 31.059 -0.392 10.230 1.00 28.48 216 SER A C 1
ATOM 1730 O O . SER A 1 216 ? 31.238 0.202 9.165 1.00 28.48 216 SER A O 1
ATOM 1732 N N . LYS A 1 217 ? 31.825 -0.189 11.305 1.00 31.67 217 LYS A N 1
ATOM 1733 C CA . LYS A 1 217 ? 33.012 0.672 11.379 1.00 31.67 217 LYS A CA 1
ATOM 1734 C C . LYS A 1 217 ? 34.210 0.055 10.640 1.00 31.67 217 LYS A C 1
ATOM 1736 O O . LYS A 1 217 ? 34.487 -1.120 10.850 1.00 31.67 217 LYS A O 1
ATOM 1741 N N . HIS A 1 218 ? 34.965 0.924 9.944 1.00 27.08 218 HIS A N 1
ATOM 1742 C CA . HIS A 1 218 ? 36.440 0.986 9.733 1.00 27.08 218 HIS A CA 1
ATOM 1743 C C . HIS A 1 218 ? 36.884 1.127 8.259 1.00 27.08 218 HIS A C 1
ATOM 1745 O O . HIS A 1 218 ? 36.175 0.670 7.373 1.00 27.08 218 HIS A O 1
ATOM 1751 N N . PRO A 1 219 ? 38.118 1.609 7.970 1.00 31.05 219 PRO A N 1
ATOM 1752 C CA . PRO A 1 219 ? 38.836 2.774 8.499 1.00 31.05 219 PRO A CA 1
ATOM 1753 C C . PRO A 1 219 ? 39.329 3.721 7.368 1.00 31.05 219 PRO A C 1
ATOM 1755 O O . PRO A 1 219 ? 39.227 3.441 6.179 1.00 31.05 219 PRO A O 1
ATOM 1758 N N . LYS A 1 220 ? 39.899 4.863 7.773 1.00 36.88 220 LYS A N 1
ATOM 1759 C CA . LYS A 1 220 ? 40.505 5.914 6.935 1.00 36.88 220 LYS A CA 1
ATOM 1760 C C . LYS A 1 220 ? 41.463 5.376 5.858 1.00 36.88 220 LYS A C 1
ATOM 1762 O O . LYS A 1 220 ? 42.432 4.704 6.196 1.00 36.88 220 LYS A O 1
ATOM 1767 N N . THR A 1 221 ? 41.322 5.864 4.625 1.00 31.11 221 THR A N 1
ATOM 1768 C CA . THR A 1 221 ? 42.451 6.069 3.703 1.00 31.11 221 THR A CA 1
ATOM 1769 C C . THR A 1 221 ? 42.337 7.443 3.042 1.00 31.11 221 THR A C 1
ATOM 1771 O O . THR A 1 221 ? 41.285 7.849 2.557 1.00 31.11 221 THR A O 1
ATOM 1774 N N . LYS A 1 222 ? 43.438 8.196 3.128 1.00 36.06 222 LYS A N 1
ATOM 1775 C CA . LYS A 1 222 ? 43.695 9.440 2.397 1.00 36.06 222 LYS A CA 1
ATOM 1776 C C . LYS A 1 222 ? 43.803 9.107 0.908 1.00 36.06 222 LYS A C 1
ATOM 1778 O O . LYS A 1 222 ? 44.381 8.071 0.604 1.00 36.06 222 LYS A O 1
ATOM 1783 N N . ASN A 1 223 ? 43.374 10.004 0.020 1.00 31.98 223 ASN A N 1
ATOM 1784 C CA . ASN A 1 223 ? 44.171 10.349 -1.159 1.00 31.98 223 ASN A CA 1
ATOM 1785 C C . ASN A 1 223 ? 43.725 11.660 -1.809 1.00 31.98 223 ASN A C 1
ATOM 1787 O O . ASN A 1 223 ? 42.574 12.076 -1.719 1.00 31.98 223 ASN A O 1
ATOM 1791 N N . ASN A 1 224 ? 44.742 12.310 -2.363 1.00 29.95 224 ASN A N 1
ATOM 1792 C CA . ASN A 1 224 ? 44.829 13.703 -2.755 1.00 29.95 224 ASN A CA 1
ATOM 1793 C C . ASN A 1 224 ? 44.022 14.056 -4.005 1.00 29.95 224 ASN A C 1
ATOM 1795 O O . ASN A 1 224 ? 43.807 13.239 -4.895 1.00 29.95 224 ASN A O 1
ATOM 1799 N N . ILE A 1 225 ? 43.673 15.336 -4.035 1.00 35.34 225 ILE A N 1
ATOM 1800 C CA . ILE A 1 225 ? 43.143 16.102 -5.154 1.00 35.34 225 ILE A CA 1
ATOM 1801 C C . ILE A 1 225 ? 44.237 16.270 -6.219 1.00 35.34 225 ILE A C 1
ATOM 1803 O O . ILE A 1 225 ? 45.345 16.705 -5.895 1.00 35.34 225 ILE A O 1
ATOM 1807 N N . THR A 1 226 ? 43.874 16.001 -7.469 1.00 40.59 226 THR A N 1
ATOM 1808 C CA . THR A 1 226 ? 44.289 16.758 -8.662 1.00 40.59 226 THR A CA 1
ATOM 1809 C C . THR A 1 226 ? 43.056 16.962 -9.514 1.00 40.59 226 THR A C 1
ATOM 1811 O O . THR A 1 226 ? 42.339 15.951 -9.695 1.00 40.59 226 THR A O 1
#

Radius of gyration: 22.85 Å; chains: 1; bounding box: 72×41×65 Å